Protein AF-A0A1A9AQD9-F1 (afdb_monomer)

Structure (mmCIF, N/CA/C/O backbone):
data_AF-A0A1A9AQD9-F1
#
_entry.id   AF-A0A1A9AQD9-F1
#
loop_
_atom_site.group_PDB
_atom_site.id
_atom_site.type_symbol
_atom_site.label_atom_id
_atom_site.label_alt_id
_atom_site.label_comp_id
_atom_site.label_asym_id
_atom_site.label_entity_id
_atom_site.label_seq_id
_atom_site.pdbx_PDB_ins_code
_atom_site.Cartn_x
_atom_site.Cartn_y
_atom_site.Cartn_z
_atom_site.occupancy
_atom_site.B_iso_or_equiv
_atom_site.auth_seq_id
_atom_site.auth_comp_id
_atom_site.auth_asym_id
_atom_site.auth_atom_id
_atom_site.pdbx_PDB_model_num
ATOM 1 N N . MET A 1 1 ? -0.702 -28.780 -18.904 1.00 44.81 1 MET A N 1
ATOM 2 C CA . MET A 1 1 ? -1.314 -28.521 -17.589 1.00 44.81 1 MET A CA 1
ATOM 3 C C . MET A 1 1 ? -1.324 -27.011 -17.446 1.00 44.81 1 MET A C 1
ATOM 5 O O . MET A 1 1 ? -0.253 -26.434 -17.337 1.00 44.81 1 MET A O 1
ATOM 9 N N . THR A 1 2 ? -2.471 -26.364 -17.651 1.00 52.00 2 THR A N 1
ATOM 10 C CA . THR A 1 2 ? -2.631 -24.932 -17.362 1.00 52.00 2 THR A CA 1
ATOM 11 C C . THR A 1 2 ? -2.575 -24.786 -15.850 1.00 52.00 2 THR A C 1
ATOM 13 O O . THR A 1 2 ? -3.342 -25.438 -15.148 1.00 52.00 2 THR A O 1
ATOM 16 N N . ILE A 1 3 ? -1.585 -24.048 -15.356 1.00 66.00 3 ILE A N 1
ATOM 17 C CA . ILE A 1 3 ? -1.528 -23.667 -13.948 1.00 66.00 3 ILE A CA 1
ATOM 18 C C . ILE A 1 3 ? -2.572 -22.558 -13.806 1.00 66.00 3 ILE A C 1
ATOM 20 O O . ILE A 1 3 ? -2.528 -21.589 -14.555 1.00 66.00 3 ILE A O 1
ATOM 24 N N . ASP A 1 4 ? -3.554 -22.729 -12.930 1.00 82.00 4 ASP A N 1
ATOM 25 C CA . ASP A 1 4 ? -4.496 -21.651 -12.633 1.00 82.00 4 ASP A CA 1
ATOM 26 C C . ASP A 1 4 ? -3.797 -20.603 -11.756 1.00 82.00 4 ASP A C 1
ATOM 28 O O . ASP A 1 4 ? -2.931 -20.936 -10.942 1.00 82.00 4 ASP A O 1
ATOM 32 N N . PHE A 1 5 ? -4.153 -19.329 -11.928 1.00 89.19 5 PHE A N 1
ATOM 33 C CA . PHE A 1 5 ? -3.626 -18.247 -11.100 1.00 89.19 5 PHE A CA 1
ATOM 34 C C . PHE A 1 5 ? -4.002 -18.467 -9.625 1.00 89.19 5 PHE A C 1
ATOM 36 O O . PHE A 1 5 ? -5.183 -18.503 -9.277 1.00 89.19 5 PHE A O 1
ATOM 43 N N . ASP A 1 6 ? -2.995 -18.570 -8.756 1.00 89.69 6 ASP A N 1
ATOM 44 C CA . ASP A 1 6 ? -3.155 -18.611 -7.301 1.00 89.69 6 ASP A CA 1
ATOM 45 C C . ASP A 1 6 ? -2.351 -17.467 -6.678 1.00 89.69 6 ASP A C 1
ATOM 47 O O . ASP A 1 6 ? -1.122 -17.427 -6.776 1.00 89.69 6 ASP A O 1
ATOM 51 N N . GLU A 1 7 ? -3.052 -16.545 -6.011 1.00 90.31 7 GLU A N 1
ATOM 52 C CA . GLU A 1 7 ? -2.457 -15.398 -5.317 1.00 90.31 7 GLU A CA 1
ATOM 53 C C . GLU A 1 7 ? -1.376 -15.857 -4.319 1.00 90.31 7 GLU A C 1
ATOM 55 O O . GLU A 1 7 ? -0.374 -15.174 -4.143 1.00 90.31 7 GLU A O 1
ATOM 60 N N . LYS A 1 8 ? -1.503 -17.053 -3.722 1.00 88.00 8 LYS A N 1
ATOM 61 C CA . LYS A 1 8 ? -0.524 -17.604 -2.765 1.00 88.00 8 LYS A CA 1
ATOM 62 C C . LYS A 1 8 ? 0.843 -17.899 -3.375 1.00 88.00 8 LYS A C 1
ATOM 64 O O . LYS A 1 8 ? 1.803 -18.070 -2.625 1.00 88.00 8 LYS A O 1
ATOM 69 N N . LEU A 1 9 ? 0.925 -17.990 -4.701 1.00 88.56 9 LEU A N 1
ATOM 70 C CA . LEU A 1 9 ? 2.174 -18.219 -5.420 1.00 88.56 9 LEU A CA 1
ATOM 71 C C . LEU A 1 9 ? 2.924 -16.921 -5.729 1.00 88.56 9 LEU A C 1
ATOM 73 O O . LEU A 1 9 ? 4.058 -17.009 -6.190 1.00 88.56 9 LEU A O 1
ATOM 77 N N . LEU A 1 10 ? 2.332 -15.745 -5.479 1.00 94.56 10 LEU A N 1
ATOM 78 C CA . LEU A 1 10 ? 2.997 -14.458 -5.679 1.00 94.56 10 LEU A CA 1
ATOM 79 C C . LEU A 1 10 ? 4.186 -14.320 -4.717 1.00 94.56 10 LEU A C 1
ATOM 81 O O . LEU A 1 10 ? 3.985 -14.299 -3.498 1.00 94.56 10 LEU A O 1
ATOM 85 N N . PRO A 1 11 ? 5.428 -14.184 -5.212 1.00 93.44 11 PRO A N 1
ATOM 86 C CA . PRO A 1 11 ? 6.562 -13.928 -4.336 1.00 93.44 11 PRO A CA 1
ATOM 87 C C . PRO A 1 11 ? 6.376 -12.647 -3.517 1.00 93.44 11 PRO A C 1
ATOM 89 O O . PRO A 1 11 ? 6.692 -12.636 -2.326 1.00 93.44 11 PRO A O 1
ATOM 92 N N . SER A 1 12 ? 5.808 -11.594 -4.113 1.00 94.56 12 SER A N 1
ATOM 93 C CA . SER A 1 12 ? 5.677 -10.264 -3.503 1.00 94.56 12 SER A CA 1
ATOM 94 C C . SER A 1 12 ? 4.862 -10.201 -2.210 1.00 94.56 12 SER A C 1
ATOM 96 O O . SER A 1 12 ? 5.009 -9.256 -1.432 1.00 94.56 12 SER A O 1
ATOM 98 N N . ILE A 1 13 ? 4.035 -11.210 -1.927 1.00 94.75 13 ILE A N 1
ATOM 99 C CA . ILE A 1 13 ? 3.143 -11.199 -0.765 1.00 94.75 13 ILE A CA 1
ATOM 100 C C . ILE A 1 13 ? 3.677 -11.979 0.434 1.00 94.75 13 ILE A C 1
ATOM 102 O O . ILE A 1 13 ? 2.970 -12.067 1.429 1.00 94.75 13 ILE A O 1
ATOM 106 N N . TYR A 1 14 ? 4.893 -12.531 0.392 1.00 94.69 14 TYR A N 1
ATOM 107 C CA . TYR A 1 14 ? 5.414 -13.414 1.448 1.00 94.69 14 TYR A CA 1
ATOM 108 C C . TYR A 1 14 ? 5.251 -12.858 2.879 1.00 94.69 14 TYR A C 1
ATOM 110 O O . TYR A 1 14 ? 4.555 -13.464 3.699 1.00 94.69 14 TYR A O 1
ATOM 118 N N . PHE A 1 15 ? 5.823 -11.685 3.189 1.00 94.75 15 PHE A N 1
ATOM 119 C CA . PHE A 1 15 ? 5.695 -11.091 4.529 1.00 94.75 15 PHE A CA 1
ATOM 120 C C . PHE A 1 15 ? 4.302 -10.519 4.780 1.00 94.75 15 PHE A C 1
ATOM 122 O O . PHE A 1 15 ? 3.774 -10.625 5.886 1.00 94.75 15 PHE A O 1
ATOM 129 N N . THR A 1 16 ? 3.672 -9.968 3.742 1.00 94.25 16 THR A N 1
ATOM 130 C CA . THR A 1 16 ? 2.297 -9.460 3.825 1.00 94.25 16 THR A CA 1
ATOM 131 C C . THR A 1 16 ? 1.319 -10.566 4.241 1.00 94.25 16 THR A C 1
ATOM 133 O O . THR A 1 16 ? 0.483 -10.343 5.111 1.00 94.25 16 THR A O 1
ATOM 136 N N . ASN A 1 17 ? 1.448 -11.774 3.688 1.00 93.50 17 ASN A N 1
ATOM 137 C CA . ASN A 1 17 ? 0.640 -12.936 4.047 1.00 93.50 17 ASN A CA 1
ATOM 138 C C . ASN A 1 17 ? 0.914 -13.400 5.472 1.00 93.50 17 ASN A C 1
ATOM 140 O O . ASN A 1 17 ? -0.024 -13.779 6.169 1.00 93.50 17 ASN A O 1
ATOM 144 N N . LYS A 1 18 ? 2.171 -13.358 5.931 1.00 94.12 18 LYS A N 1
ATOM 145 C CA . LYS A 1 18 ? 2.480 -13.643 7.338 1.00 94.12 18 LYS A CA 1
ATOM 146 C C . LYS A 1 18 ? 1.767 -12.667 8.264 1.00 94.12 18 LYS A C 1
ATOM 148 O O . LYS A 1 18 ? 1.112 -13.120 9.197 1.00 94.12 18 LYS A O 1
ATOM 153 N N . LEU A 1 19 ? 1.826 -11.368 7.975 1.00 94.25 19 LEU A N 1
ATOM 154 C CA . LEU A 1 19 ? 1.097 -10.355 8.739 1.00 94.25 19 LEU A CA 1
ATOM 155 C C . LEU A 1 19 ? -0.416 -10.586 8.663 1.00 94.25 19 LEU A C 1
ATOM 157 O O . LEU A 1 19 ? -1.083 -10.576 9.688 1.00 94.25 19 LEU A O 1
ATOM 161 N N . TYR A 1 20 ? -0.966 -10.846 7.479 1.00 92.31 20 TYR A N 1
ATOM 162 C CA . TYR A 1 20 ? -2.402 -11.052 7.300 1.00 92.31 20 TYR A CA 1
ATOM 163 C C . TYR A 1 20 ? -2.924 -12.278 8.063 1.00 92.31 20 TYR A C 1
ATOM 165 O O . TYR A 1 20 ? -3.930 -12.186 8.755 1.00 92.31 20 TYR A O 1
ATOM 173 N N . ASN A 1 21 ? -2.214 -13.406 7.989 1.00 93.00 21 ASN A N 1
ATOM 174 C CA . ASN A 1 21 ? -2.639 -14.667 8.603 1.00 93.00 21 ASN A CA 1
ATOM 175 C C . ASN A 1 21 ? -2.409 -14.722 10.119 1.00 93.00 21 ASN A C 1
ATOM 177 O O . ASN A 1 21 ? -3.088 -15.481 10.805 1.00 93.00 21 ASN A O 1
ATOM 181 N N . ASN A 1 22 ? -1.445 -13.960 10.643 1.00 94.00 22 ASN A N 1
ATOM 182 C CA . ASN A 1 22 ? -1.112 -13.950 12.073 1.00 94.00 22 ASN A CA 1
ATOM 183 C C . ASN A 1 22 ? -1.681 -12.737 12.816 1.00 94.00 22 ASN A C 1
ATOM 185 O O . ASN A 1 22 ? -1.351 -12.533 13.983 1.00 94.00 22 ASN A O 1
ATOM 189 N N . THR A 1 23 ? -2.520 -11.932 12.164 1.00 93.56 23 THR A N 1
ATOM 190 C CA . THR A 1 23 ? -3.225 -10.807 12.785 1.00 93.56 23 THR A CA 1
ATOM 191 C C . THR A 1 23 ? -4.730 -10.937 12.566 1.00 93.56 23 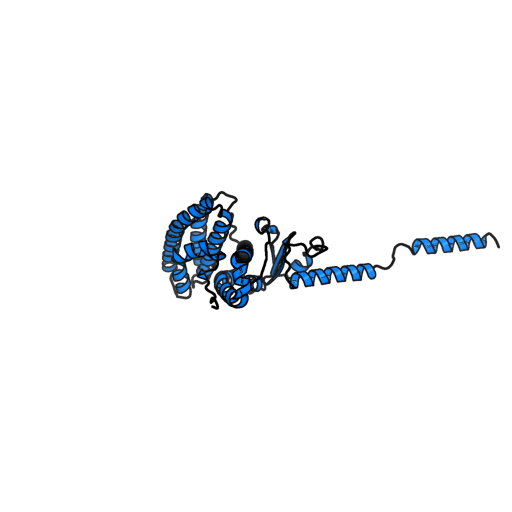THR A C 1
ATOM 193 O O . THR A 1 23 ? -5.185 -11.638 11.667 1.00 93.56 23 THR A O 1
ATOM 196 N N . ASN A 1 24 ? -5.536 -10.241 13.368 1.00 92.31 24 ASN A N 1
ATOM 197 C CA . ASN A 1 24 ? -6.999 -10.214 13.219 1.00 92.31 24 ASN A CA 1
ATOM 198 C C . ASN A 1 24 ? -7.479 -9.199 12.152 1.00 92.31 24 ASN A C 1
ATOM 200 O O . ASN A 1 24 ? -8.626 -8.749 12.182 1.00 92.31 24 ASN A O 1
ATOM 204 N N . ILE A 1 25 ? -6.627 -8.826 11.187 1.00 94.19 25 ILE A N 1
ATOM 205 C CA . ILE A 1 25 ? -6.963 -7.828 10.158 1.00 94.19 25 ILE A CA 1
ATOM 206 C C . ILE A 1 25 ? -8.152 -8.254 9.286 1.00 94.19 25 ILE A C 1
ATOM 208 O O . ILE A 1 25 ? -8.950 -7.404 8.887 1.00 94.19 25 ILE A O 1
ATOM 212 N N . GLN A 1 26 ? -8.307 -9.555 9.012 1.00 92.31 26 GLN A N 1
ATOM 213 C CA . GLN A 1 26 ? -9.448 -10.072 8.255 1.00 92.31 26 GLN A CA 1
ATOM 214 C C . GLN A 1 26 ? -10.766 -9.792 8.988 1.00 92.31 26 GLN A C 1
ATOM 216 O O . GLN A 1 26 ? -11.687 -9.226 8.403 1.00 92.31 26 GLN A O 1
ATOM 221 N N . GLU A 1 27 ? -10.829 -10.115 10.279 1.00 91.81 27 GLU A N 1
ATOM 222 C CA . GLU A 1 27 ? -12.000 -9.857 11.117 1.00 91.81 27 GLU A CA 1
ATOM 223 C C . GLU A 1 27 ? -12.300 -8.354 11.218 1.00 91.81 27 GLU A C 1
ATOM 225 O O . GLU A 1 27 ? -13.456 -7.9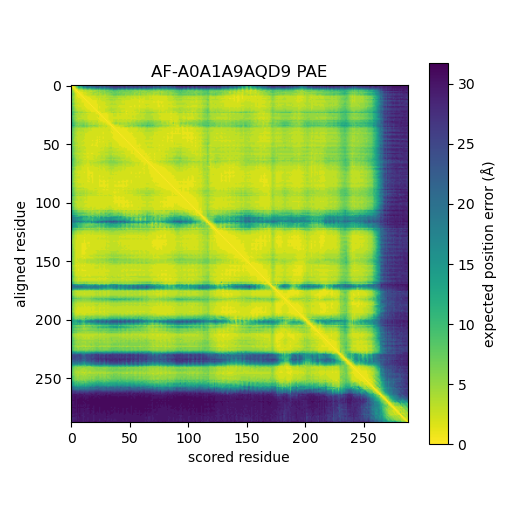33 11.129 1.00 91.81 27 GLU A O 1
ATOM 230 N N . LEU A 1 28 ? -11.262 -7.520 11.341 1.00 93.94 28 LEU A N 1
ATOM 231 C CA . LEU A 1 28 ? -11.416 -6.065 11.329 1.00 93.94 28 LEU A CA 1
ATOM 232 C C . LEU A 1 28 ? -12.037 -5.583 10.005 1.00 93.94 28 LEU A C 1
ATOM 234 O O . LEU A 1 28 ? -12.966 -4.774 10.008 1.00 93.94 28 LEU A O 1
ATOM 238 N N . ASN A 1 29 ? -11.564 -6.115 8.875 1.00 93.88 29 ASN A N 1
ATOM 239 C CA . ASN A 1 29 ? -12.046 -5.765 7.542 1.00 93.88 29 ASN A CA 1
ATOM 240 C C . ASN A 1 29 ? -13.500 -6.208 7.297 1.00 93.88 29 ASN A C 1
ATOM 242 O O . ASN A 1 29 ? -14.274 -5.471 6.688 1.00 93.88 29 ASN A O 1
ATOM 246 N N . GLU A 1 30 ? -13.888 -7.390 7.780 1.00 92.62 30 GLU A N 1
ATOM 247 C CA . GLU A 1 30 ? -15.254 -7.924 7.664 1.00 92.62 30 GLU A CA 1
ATOM 248 C C . GLU A 1 30 ? -16.273 -7.142 8.508 1.00 92.62 30 GLU A C 1
ATOM 250 O O . GLU A 1 30 ? -17.463 -7.085 8.177 1.00 92.62 30 GLU A O 1
ATOM 255 N N . ASN A 1 31 ? -15.821 -6.526 9.601 1.00 91.50 31 ASN A N 1
ATOM 256 C CA . ASN A 1 31 ? -16.680 -5.803 10.533 1.00 91.50 31 ASN A CA 1
ATOM 257 C C . ASN A 1 31 ? -16.766 -4.290 10.268 1.00 91.50 31 ASN A C 1
ATOM 259 O O . ASN A 1 31 ? -17.699 -3.657 10.755 1.00 91.50 31 ASN A O 1
ATOM 263 N N . LYS A 1 32 ? -15.883 -3.716 9.440 1.00 91.19 32 LYS A N 1
ATOM 264 C CA . LYS A 1 32 ? -15.773 -2.258 9.230 1.00 91.19 32 LYS A CA 1
ATOM 265 C C . LYS A 1 32 ? -17.060 -1.537 8.809 1.00 91.19 32 LYS A C 1
ATOM 267 O O . LYS A 1 32 ? -17.267 -0.390 9.179 1.00 91.19 32 LYS A O 1
ATOM 272 N N . GLU A 1 33 ? -17.950 -2.200 8.071 1.00 87.06 33 GLU A N 1
ATOM 273 C CA . GLU A 1 33 ? -19.210 -1.601 7.596 1.00 87.06 33 GLU A CA 1
ATOM 274 C C . GLU A 1 33 ? -20.376 -1.759 8.592 1.00 87.06 33 GLU A C 1
ATOM 276 O O . GLU A 1 33 ? -21.464 -1.191 8.402 1.00 87.06 33 GLU A O 1
ATOM 281 N N . LYS A 1 34 ? -20.181 -2.551 9.654 1.00 91.81 34 LYS A N 1
ATOM 282 C CA . LYS A 1 34 ? -21.187 -2.795 10.690 1.00 91.81 34 LYS A CA 1
ATOM 283 C C . LYS A 1 34 ? -21.207 -1.629 11.676 1.00 91.81 34 LYS A C 1
ATOM 285 O O . LYS A 1 34 ? -20.202 -0.965 11.915 1.00 91.81 34 LYS A O 1
ATOM 290 N N . THR A 1 35 ? -22.371 -1.375 12.269 1.00 91.88 35 THR A N 1
ATOM 291 C CA . THR A 1 35 ? -22.470 -0.411 13.368 1.00 91.88 35 THR A CA 1
ATOM 292 C C . THR A 1 35 ? -21.725 -0.970 14.573 1.00 91.88 35 THR A C 1
ATOM 294 O O . THR A 1 35 ? -22.097 -2.022 15.092 1.00 91.88 35 THR A O 1
ATOM 297 N N . GLN A 1 36 ? -20.688 -0.264 15.012 1.00 93.88 36 GLN A N 1
ATOM 298 C CA . GLN A 1 36 ? -19.894 -0.607 16.184 1.00 93.88 36 GLN A CA 1
ATOM 299 C C . GLN A 1 36 ? -19.665 0.638 17.027 1.00 93.88 36 GLN A C 1
ATOM 301 O O . GLN A 1 36 ? -19.602 1.748 16.506 1.00 93.88 36 GLN A O 1
ATOM 306 N N . THR A 1 37 ? -19.545 0.451 18.335 1.00 96.12 37 THR A N 1
ATOM 307 C CA . THR A 1 37 ? -19.107 1.522 19.229 1.00 96.12 37 THR A CA 1
ATOM 308 C C . THR A 1 37 ? -17.594 1.685 19.137 1.00 96.12 37 THR A C 1
ATOM 310 O O . THR A 1 37 ? -16.876 0.731 18.826 1.00 96.12 37 THR A O 1
ATOM 313 N N . TYR A 1 38 ? -17.091 2.871 19.482 1.00 96.81 38 TYR A N 1
ATOM 314 C CA . TYR A 1 38 ? -15.652 3.109 19.591 1.00 96.81 38 TYR A CA 1
ATOM 315 C C . TYR A 1 38 ? -14.948 2.048 20.450 1.00 96.81 38 TYR A C 1
ATOM 317 O O . TYR A 1 38 ? -13.908 1.537 20.048 1.00 96.81 38 TYR A O 1
ATOM 325 N N . GLN A 1 39 ? -15.539 1.645 21.582 1.00 97.69 39 GLN A N 1
ATOM 326 C CA . GLN A 1 39 ? -14.938 0.624 22.447 1.00 97.69 39 GLN A CA 1
ATOM 327 C C . GLN A 1 39 ? -14.801 -0.742 21.764 1.00 97.69 39 GLN A C 1
ATOM 329 O O . GLN A 1 39 ? -13.770 -1.390 21.898 1.00 97.69 39 GLN A O 1
ATOM 334 N N . GLN A 1 40 ? -15.796 -1.168 20.982 1.00 95.94 40 GLN A N 1
ATOM 335 C CA . GLN A 1 40 ? -15.706 -2.435 20.250 1.00 95.94 40 GLN A CA 1
ATOM 336 C C . GLN A 1 40 ? -14.571 -2.410 19.220 1.00 95.94 40 GLN A C 1
ATOM 338 O O . GLN A 1 40 ? -13.816 -3.372 19.108 1.00 95.94 40 GLN A O 1
ATOM 343 N N . VAL A 1 41 ? -14.421 -1.301 18.490 1.00 96.88 41 VAL A N 1
ATOM 344 C CA . VAL A 1 41 ? -13.332 -1.158 17.514 1.00 96.88 41 VAL A CA 1
ATOM 345 C C . VAL A 1 41 ? -11.979 -1.043 18.222 1.00 96.88 41 VAL A C 1
ATOM 347 O O . VAL A 1 41 ? -11.015 -1.671 17.793 1.00 96.88 41 VAL A O 1
ATOM 350 N N . LEU A 1 42 ? -11.903 -0.317 19.341 1.00 97.31 42 LEU A N 1
ATOM 351 C CA . LEU A 1 42 ? -10.692 -0.191 20.152 1.00 97.31 42 LEU A CA 1
ATOM 352 C C . LEU A 1 42 ? -10.194 -1.549 20.661 1.00 97.31 42 LEU A C 1
ATOM 354 O O . LEU A 1 42 ? -8.995 -1.814 20.593 1.00 97.31 42 LEU A O 1
ATOM 358 N N . THR A 1 43 ? -11.089 -2.419 21.140 1.00 96.69 43 THR A N 1
ATOM 359 C CA . THR A 1 43 ? -10.731 -3.792 21.528 1.00 96.69 43 THR A CA 1
ATOM 360 C C . THR A 1 43 ? -10.079 -4.538 20.365 1.00 96.69 43 THR A C 1
ATOM 362 O O . THR A 1 43 ? -8.968 -5.044 20.525 1.00 96.69 43 THR A O 1
ATOM 365 N N . ASN A 1 44 ? -10.691 -4.506 19.178 1.00 95.75 44 ASN A N 1
ATOM 366 C CA . ASN A 1 44 ? -10.150 -5.175 17.992 1.00 95.75 44 ASN A CA 1
ATOM 367 C C . ASN A 1 44 ? -8.784 -4.602 17.572 1.00 95.75 44 ASN A C 1
ATOM 369 O O . ASN A 1 44 ? -7.895 -5.361 17.190 1.00 95.75 44 ASN A O 1
ATOM 373 N N . ILE A 1 45 ? -8.588 -3.281 17.677 1.00 97.25 45 ILE A N 1
ATOM 374 C CA . ILE A 1 45 ? -7.300 -2.622 17.399 1.00 97.25 45 ILE A CA 1
ATOM 375 C C . ILE A 1 45 ? -6.223 -3.012 18.419 1.00 97.25 45 ILE A C 1
ATOM 377 O O . ILE A 1 45 ? -5.069 -3.218 18.049 1.00 97.25 45 ILE A O 1
ATOM 381 N N . ASN A 1 46 ? -6.569 -3.163 19.697 1.00 96.25 46 ASN A N 1
ATOM 382 C CA . ASN A 1 46 ? -5.613 -3.624 20.707 1.00 96.25 46 ASN A CA 1
ATOM 383 C C . ASN A 1 46 ? -5.179 -5.077 20.456 1.00 96.25 46 ASN A C 1
ATOM 385 O O . ASN A 1 46 ? -3.999 -5.406 20.591 1.00 96.25 46 ASN A O 1
ATOM 389 N N . GLU A 1 47 ? -6.111 -5.940 20.051 1.00 96.12 47 GLU A N 1
ATOM 390 C CA . GLU A 1 47 ? -5.821 -7.322 19.650 1.00 96.12 47 GLU A CA 1
ATOM 391 C C . GLU A 1 47 ? -4.969 -7.386 18.373 1.00 96.12 47 GLU A C 1
ATOM 393 O O . GLU A 1 47 ? -4.005 -8.159 18.307 1.00 96.12 47 GLU A O 1
ATOM 398 N N . LEU A 1 48 ? -5.249 -6.513 17.399 1.00 96.06 48 LEU A N 1
ATOM 399 C CA . LEU A 1 48 ? -4.435 -6.332 16.198 1.00 96.06 48 LEU A CA 1
ATOM 400 C C . LEU A 1 48 ? -3.002 -5.953 16.565 1.00 96.06 48 LEU A C 1
ATOM 402 O O . LEU A 1 48 ? -2.065 -6.630 16.157 1.00 96.06 48 LEU A O 1
ATOM 406 N N . ASN A 1 49 ? -2.820 -4.924 17.393 1.00 95.44 49 ASN A N 1
ATOM 407 C CA . ASN A 1 49 ? -1.497 -4.486 17.832 1.00 95.44 49 ASN A CA 1
ATOM 408 C C . ASN A 1 49 ? -0.753 -5.597 18.588 1.00 95.44 49 ASN A C 1
ATOM 410 O O . ASN A 1 49 ? 0.443 -5.803 18.378 1.00 95.44 49 ASN A O 1
ATOM 414 N N . SER A 1 50 ? -1.449 -6.354 19.442 1.00 94.31 50 SER A N 1
ATOM 415 C CA . SER A 1 50 ? -0.854 -7.474 20.180 1.00 94.31 50 SER A CA 1
ATOM 416 C C . SER A 1 50 ? -0.371 -8.594 19.253 1.00 94.31 50 SER A C 1
ATOM 418 O O . SER A 1 50 ? 0.752 -9.081 19.401 1.00 94.31 50 SER A O 1
ATOM 420 N N . SER A 1 51 ? -1.201 -8.995 18.289 1.00 94.94 51 SER A N 1
ATOM 421 C CA . SER A 1 51 ? -0.880 -10.047 17.319 1.00 94.94 51 SER A CA 1
ATOM 422 C C . SER A 1 51 ? 0.201 -9.606 16.326 1.00 94.94 51 SER A C 1
ATOM 424 O O . SER A 1 51 ? 1.176 -10.332 16.122 1.00 94.94 51 SER A O 1
ATOM 426 N N . PHE A 1 52 ? 0.120 -8.367 15.832 1.00 94.94 52 PHE A N 1
ATOM 427 C CA . PHE A 1 52 ? 1.157 -7.731 15.022 1.00 94.94 52 PHE A CA 1
ATOM 428 C C . PHE A 1 52 ? 2.504 -7.749 15.741 1.00 94.94 52 PHE A C 1
ATOM 430 O O . PHE A 1 52 ? 3.496 -8.173 15.162 1.00 94.94 52 PHE A O 1
ATOM 437 N N . ASN A 1 53 ? 2.547 -7.368 17.021 1.00 92.12 53 ASN A N 1
ATOM 438 C CA . ASN A 1 53 ? 3.792 -7.325 17.788 1.00 92.12 53 ASN A CA 1
ATOM 439 C C . ASN A 1 53 ? 4.468 -8.693 17.918 1.00 92.12 53 ASN A C 1
ATOM 441 O O . ASN A 1 53 ? 5.693 -8.747 17.956 1.00 92.12 53 ASN A O 1
ATOM 445 N N . LYS A 1 54 ? 3.696 -9.782 17.993 1.00 91.56 54 LYS A N 1
ATOM 446 C CA . LYS A 1 54 ? 4.245 -11.145 18.021 1.00 91.56 54 LYS A CA 1
ATOM 447 C C . LYS A 1 54 ? 4.811 -11.529 16.656 1.00 91.56 54 LYS A C 1
ATOM 449 O O . LYS A 1 54 ? 5.967 -11.925 16.570 1.00 91.56 54 LYS A O 1
ATOM 454 N N . CYS A 1 55 ? 4.021 -11.340 15.599 1.00 92.75 55 CYS A N 1
ATOM 455 C CA . CYS A 1 55 ? 4.422 -11.658 14.227 1.00 92.75 55 CYS A CA 1
ATOM 456 C C . CYS A 1 55 ? 5.625 -10.817 13.761 1.00 92.75 55 CYS A C 1
ATOM 458 O O . CYS A 1 55 ? 6.509 -11.307 13.061 1.00 92.75 55 CYS A O 1
ATOM 460 N N . TYR A 1 56 ? 5.696 -9.560 14.197 1.00 91.88 56 TYR A N 1
ATOM 461 C CA . TYR A 1 56 ? 6.773 -8.634 13.872 1.00 91.88 56 TYR A CA 1
ATOM 462 C C . TYR A 1 56 ? 8.151 -9.151 14.292 1.00 91.88 56 TYR A C 1
ATOM 464 O O . TYR A 1 56 ? 9.092 -9.019 13.518 1.00 91.88 56 TYR A O 1
ATOM 472 N N . GLU A 1 57 ? 8.297 -9.735 15.487 1.00 90.12 57 GLU A N 1
ATOM 473 C CA . GLU A 1 57 ? 9.609 -10.217 15.945 1.00 90.12 57 GLU A CA 1
ATOM 474 C C . GLU A 1 57 ? 10.111 -11.392 15.086 1.00 90.12 57 GLU A C 1
ATOM 476 O O . GLU A 1 57 ? 11.303 -11.470 14.785 1.00 90.12 57 GLU A O 1
ATOM 481 N N . GLU A 1 58 ? 9.203 -12.261 14.630 1.00 91.06 58 GLU A N 1
ATOM 482 C CA . GLU A 1 58 ? 9.522 -13.358 13.706 1.00 91.06 58 GLU A CA 1
ATOM 483 C C . GLU A 1 58 ? 9.952 -12.821 12.338 1.00 91.06 58 GLU A C 1
ATOM 485 O O . GLU A 1 58 ? 11.024 -13.170 11.840 1.00 91.06 58 GLU A O 1
ATOM 490 N N . ILE A 1 59 ? 9.157 -11.906 11.767 1.00 92.38 59 ILE A N 1
ATOM 491 C CA . ILE A 1 59 ? 9.474 -11.248 10.495 1.00 92.38 59 ILE A CA 1
ATOM 492 C C . ILE A 1 59 ? 10.826 -10.550 10.600 1.00 92.38 59 ILE A C 1
ATOM 494 O O . ILE A 1 59 ? 11.699 -10.799 9.780 1.00 92.38 59 ILE A O 1
ATOM 498 N N . LYS A 1 60 ? 11.045 -9.742 11.641 1.00 91.19 60 LYS A N 1
ATOM 499 C CA . LYS A 1 60 ? 12.301 -9.023 11.877 1.00 91.19 60 LYS A CA 1
ATOM 500 C C . LYS A 1 60 ? 13.512 -9.951 11.891 1.00 91.19 60 LYS A C 1
ATOM 502 O O . LYS A 1 60 ? 14.523 -9.612 11.276 1.00 91.19 60 LYS A O 1
ATOM 507 N N . GLY A 1 61 ? 13.411 -11.109 12.543 1.00 90.88 61 GLY A N 1
ATOM 508 C CA . GLY A 1 61 ? 14.462 -12.126 12.525 1.00 90.88 61 GLY A CA 1
ATOM 509 C C . GLY A 1 61 ? 14.796 -12.602 11.108 1.00 90.88 61 GLY A C 1
ATOM 510 O O . GLY A 1 61 ? 15.964 -12.603 10.720 1.00 90.88 61 GLY A O 1
ATOM 511 N N . GLU A 1 62 ? 13.776 -12.931 10.311 1.00 93.88 62 GLU A N 1
ATOM 512 C CA . GLU A 1 62 ? 13.949 -13.342 8.911 1.00 93.88 62 GLU A CA 1
ATOM 513 C C . GLU A 1 62 ? 14.551 -12.228 8.049 1.00 93.88 62 GLU A C 1
ATOM 515 O O . GLU A 1 62 ? 15.480 -12.483 7.284 1.00 93.88 62 GLU A O 1
ATOM 520 N N . CYS A 1 63 ? 14.087 -10.988 8.214 1.00 91.56 63 CYS A N 1
ATOM 521 C CA . CYS A 1 63 ? 14.583 -9.843 7.451 1.00 91.56 63 CYS A CA 1
ATOM 522 C C . CYS A 1 63 ? 16.094 -9.666 7.611 1.00 91.56 63 CYS A C 1
ATOM 524 O O . CYS A 1 63 ? 16.791 -9.506 6.616 1.00 91.56 63 CYS A O 1
ATOM 526 N N . PHE A 1 64 ? 16.613 -9.732 8.842 1.00 90.00 64 PHE A N 1
ATOM 527 C CA . PHE A 1 64 ? 18.055 -9.615 9.080 1.00 90.00 64 PHE A CA 1
ATOM 528 C C . PHE A 1 64 ? 18.829 -10.842 8.610 1.00 90.00 64 PHE A C 1
ATOM 530 O O . PHE A 1 64 ? 19.934 -10.712 8.086 1.00 90.00 64 PHE A O 1
ATOM 537 N N . GLN A 1 65 ? 18.265 -12.040 8.784 1.00 93.38 65 GLN A N 1
ATOM 538 C CA . GLN A 1 65 ? 18.910 -13.274 8.344 1.00 93.38 65 GLN A CA 1
ATOM 539 C C . GLN A 1 65 ? 19.110 -13.297 6.821 1.00 93.38 65 GLN A C 1
ATOM 541 O O . GLN A 1 65 ? 20.162 -13.732 6.351 1.00 93.38 65 GLN A O 1
ATOM 546 N N . TYR A 1 66 ? 18.120 -12.821 6.062 1.00 92.62 66 TYR A N 1
ATOM 547 C CA . TYR A 1 66 ? 18.131 -12.837 4.598 1.00 92.62 66 TYR A CA 1
ATOM 548 C C . TYR A 1 66 ? 18.530 -11.505 3.954 1.00 92.62 66 TYR A C 1
ATOM 550 O O . TYR A 1 66 ? 18.607 -11.438 2.730 1.00 92.62 66 TYR A O 1
ATOM 558 N N . LYS A 1 67 ? 18.840 -10.476 4.754 1.00 90.69 67 LYS A N 1
ATOM 559 C CA . LYS A 1 67 ? 19.153 -9.113 4.288 1.00 90.69 67 LYS A CA 1
ATOM 560 C C . LYS A 1 67 ? 18.034 -8.510 3.425 1.00 90.69 67 LYS A C 1
ATOM 562 O O . LYS A 1 67 ? 18.272 -7.930 2.367 1.00 90.69 67 LYS A O 1
ATOM 567 N N . GLU A 1 68 ? 16.792 -8.711 3.859 1.00 91.06 68 GLU A N 1
ATOM 568 C CA . GLU A 1 68 ? 15.572 -8.232 3.199 1.00 91.06 68 GLU A CA 1
ATOM 569 C C . GLU A 1 68 ? 14.933 -7.044 3.945 1.00 91.06 68 GLU A C 1
ATOM 571 O O . GLU A 1 68 ? 13.726 -6.810 3.850 1.00 91.06 68 GLU A O 1
ATOM 576 N N . GLU A 1 69 ? 15.711 -6.268 4.703 1.00 90.06 69 GLU A N 1
ATOM 577 C CA . GLU A 1 69 ? 15.205 -5.225 5.602 1.00 90.06 69 GLU A CA 1
ATOM 578 C C . GLU A 1 69 ? 14.328 -4.190 4.878 1.00 90.06 69 GLU A C 1
ATOM 580 O O . GLU A 1 69 ? 13.249 -3.844 5.365 1.00 90.06 69 GLU A O 1
ATOM 585 N N . PHE A 1 70 ? 14.724 -3.755 3.676 1.00 88.69 70 PHE A N 1
ATOM 586 C CA . PHE A 1 70 ? 13.933 -2.822 2.864 1.00 88.69 70 PHE A CA 1
ATOM 587 C C . PHE A 1 70 ? 12.603 -3.424 2.401 1.00 88.69 70 PHE A C 1
ATOM 589 O O . PHE A 1 70 ? 11.568 -2.754 2.421 1.00 88.69 70 PHE A O 1
ATOM 596 N N . ARG A 1 71 ? 12.605 -4.702 2.003 1.00 91.12 71 ARG A N 1
ATOM 597 C CA . ARG A 1 71 ? 11.390 -5.412 1.588 1.00 91.12 71 ARG A CA 1
ATOM 598 C C . ARG A 1 71 ? 10.427 -5.554 2.756 1.00 91.12 71 ARG A C 1
ATOM 600 O O . ARG A 1 71 ? 9.261 -5.190 2.628 1.00 91.12 71 ARG A O 1
ATOM 607 N N . CYS A 1 72 ? 10.930 -6.004 3.899 1.00 91.94 72 CYS A N 1
ATOM 608 C CA . CYS A 1 72 ? 10.144 -6.107 5.115 1.00 91.94 72 CYS A CA 1
ATOM 609 C C . CYS A 1 72 ? 9.552 -4.767 5.534 1.00 91.94 72 CYS A C 1
ATOM 611 O O . CYS A 1 72 ? 8.368 -4.695 5.851 1.00 91.94 72 CYS A O 1
ATOM 613 N N . CYS A 1 73 ? 10.345 -3.693 5.488 1.00 90.75 73 CYS A N 1
ATOM 614 C CA . CYS A 1 73 ? 9.848 -2.360 5.791 1.00 90.75 73 CYS A CA 1
ATOM 615 C C . CYS A 1 73 ? 8.685 -1.959 4.871 1.00 90.75 73 CYS A C 1
ATOM 617 O O . CYS A 1 73 ? 7.662 -1.473 5.359 1.00 90.75 73 CYS A O 1
ATOM 619 N N . ARG A 1 74 ? 8.795 -2.183 3.552 1.00 92.12 74 ARG A N 1
ATOM 620 C CA . ARG A 1 74 ? 7.692 -1.904 2.615 1.00 92.12 74 ARG A CA 1
ATOM 621 C C . ARG A 1 74 ? 6.441 -2.718 2.941 1.00 92.12 74 ARG A C 1
ATOM 623 O O . ARG A 1 74 ? 5.351 -2.153 2.941 1.00 92.12 74 ARG A O 1
ATOM 630 N N . ASP A 1 75 ? 6.589 -4.006 3.237 1.00 94.56 75 ASP A N 1
ATOM 631 C CA . ASP A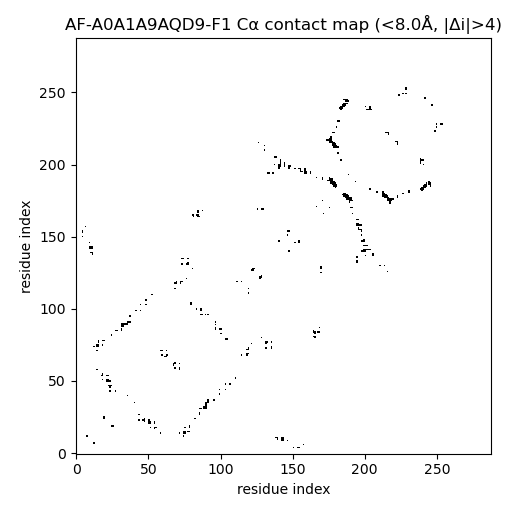 1 75 ? 5.458 -4.901 3.511 1.00 94.56 75 ASP A CA 1
ATOM 632 C C . ASP A 1 75 ? 4.776 -4.589 4.851 1.00 94.56 75 ASP A C 1
ATOM 634 O O . ASP A 1 75 ? 3.547 -4.566 4.933 1.00 94.56 75 ASP A O 1
ATOM 638 N N . ILE A 1 76 ? 5.555 -4.255 5.883 1.00 93.44 76 ILE A N 1
ATOM 639 C CA . ILE A 1 76 ? 5.039 -3.782 7.173 1.00 93.44 76 ILE A CA 1
ATOM 640 C C . ILE A 1 76 ? 4.315 -2.444 6.994 1.00 93.44 76 ILE A C 1
ATOM 642 O O . ILE A 1 76 ? 3.187 -2.287 7.459 1.00 93.44 76 ILE A O 1
ATOM 646 N N . ASN A 1 77 ? 4.920 -1.486 6.285 1.00 92.69 77 ASN A N 1
ATOM 647 C CA . ASN A 1 77 ? 4.286 -0.198 6.012 1.00 92.69 77 ASN A CA 1
ATOM 648 C C . ASN A 1 77 ? 2.966 -0.353 5.256 1.00 92.69 77 ASN A C 1
ATOM 650 O O . ASN A 1 77 ? 1.985 0.303 5.606 1.00 92.69 77 ASN A O 1
ATOM 654 N N . TYR A 1 78 ? 2.939 -1.236 4.259 1.00 95.00 78 TYR A N 1
ATOM 655 C CA . TYR A 1 78 ? 1.741 -1.567 3.502 1.00 95.00 78 TYR A CA 1
ATOM 656 C C . TYR A 1 78 ? 0.644 -2.164 4.384 1.00 95.00 78 TYR A C 1
ATOM 658 O O . TYR A 1 78 ? -0.498 -1.715 4.314 1.00 95.00 78 TYR A O 1
ATOM 666 N N . HIS A 1 79 ? 0.980 -3.121 5.254 1.00 94.62 79 HIS A N 1
ATOM 667 C CA . HIS A 1 79 ? 0.023 -3.689 6.203 1.00 94.62 79 HIS A CA 1
ATOM 668 C C . HIS A 1 79 ? -0.629 -2.597 7.061 1.00 94.62 79 HIS A C 1
ATOM 670 O O . HIS A 1 79 ? -1.850 -2.558 7.201 1.00 94.62 79 HIS A O 1
ATOM 676 N N . ILE A 1 80 ? 0.166 -1.656 7.570 1.00 94.38 80 ILE A N 1
ATOM 677 C CA . ILE A 1 80 ? -0.343 -0.551 8.389 1.00 94.38 80 ILE A CA 1
ATOM 678 C C . ILE A 1 80 ? -1.189 0.424 7.561 1.00 94.38 80 ILE A C 1
ATOM 680 O O . ILE A 1 80 ? -2.226 0.891 8.032 1.00 94.38 80 ILE A O 1
ATOM 684 N N . ASP A 1 81 ? -0.811 0.698 6.311 1.00 95.50 81 ASP A N 1
ATOM 685 C CA . ASP A 1 81 ? -1.615 1.521 5.402 1.00 95.50 81 ASP A CA 1
ATOM 686 C C . ASP A 1 81 ? -2.989 0.880 5.108 1.00 95.50 81 ASP A C 1
ATOM 688 O O . ASP A 1 81 ? -3.998 1.592 5.096 1.00 95.50 81 ASP A O 1
ATOM 692 N N . ILE A 1 82 ? -3.074 -0.454 4.983 1.00 95.81 82 ILE A N 1
ATOM 693 C CA . ILE A 1 82 ? -4.363 -1.169 4.895 1.00 95.81 82 ILE A CA 1
ATOM 694 C C . ILE A 1 82 ? -5.181 -0.970 6.172 1.00 95.81 82 ILE A C 1
ATOM 696 O O . ILE A 1 82 ? -6.358 -0.615 6.093 1.00 95.81 82 ILE A O 1
ATOM 700 N N . VAL A 1 83 ? -4.578 -1.187 7.347 1.00 96.25 83 VAL A N 1
ATOM 701 C CA . VAL A 1 83 ? -5.265 -1.040 8.641 1.00 96.25 83 VAL A CA 1
ATOM 702 C C . VAL A 1 83 ? -5.860 0.361 8.777 1.00 96.25 83 VAL A C 1
ATOM 704 O O . VAL A 1 83 ? -7.011 0.499 9.186 1.00 96.25 83 VAL A O 1
ATOM 707 N N . LYS A 1 84 ? -5.137 1.404 8.354 1.00 95.38 84 LYS A N 1
ATOM 708 C CA . LYS A 1 84 ? -5.658 2.780 8.323 1.00 95.38 84 LYS A CA 1
ATOM 709 C C . LYS A 1 84 ? -6.861 2.927 7.397 1.00 95.38 84 LYS A C 1
ATOM 711 O O . LYS A 1 84 ? -7.848 3.539 7.800 1.00 95.38 84 LYS A O 1
ATOM 716 N N . GLY A 1 85 ? -6.801 2.360 6.191 1.00 94.81 85 GLY A N 1
ATOM 717 C CA . GLY A 1 85 ? -7.936 2.335 5.260 1.00 94.81 85 GLY A CA 1
ATOM 718 C C . GLY A 1 85 ? -9.176 1.670 5.873 1.00 94.81 85 GLY A C 1
ATOM 719 O O . GLY A 1 85 ? -10.282 2.216 5.807 1.00 94.81 85 GLY A O 1
ATOM 720 N N . ILE A 1 86 ? -8.980 0.546 6.570 1.00 96.00 86 ILE A N 1
ATOM 721 C CA . ILE A 1 86 ? -10.044 -0.152 7.302 1.00 96.00 86 ILE A CA 1
ATOM 722 C C . ILE A 1 86 ? -10.598 0.732 8.429 1.00 96.00 86 ILE A C 1
ATOM 724 O O . ILE A 1 86 ? -11.813 0.912 8.506 1.00 96.00 86 ILE A O 1
ATOM 728 N N . ILE A 1 87 ? -9.739 1.345 9.258 1.00 96.19 87 ILE A N 1
ATOM 729 C CA . ILE A 1 87 ? -10.171 2.244 10.344 1.00 96.19 87 ILE A CA 1
ATOM 730 C C . ILE A 1 87 ? -11.015 3.405 9.795 1.00 96.19 87 ILE A C 1
ATOM 732 O O . ILE A 1 87 ? -12.066 3.743 10.343 1.00 96.19 87 ILE A O 1
ATOM 736 N N . LYS A 1 88 ? -10.595 3.995 8.670 1.00 93.94 88 LYS A N 1
ATOM 737 C CA . LYS A 1 88 ? -11.331 5.085 8.013 1.00 93.94 88 LYS A CA 1
ATOM 738 C C . LYS A 1 88 ? -12.720 4.674 7.521 1.00 93.94 88 LYS A C 1
ATOM 740 O O . LYS A 1 88 ? -13.613 5.525 7.480 1.00 93.94 88 LYS A O 1
ATOM 745 N N . SER A 1 89 ? -12.917 3.391 7.229 1.00 93.81 89 SER A N 1
ATOM 746 C CA . SER A 1 89 ? -14.190 2.839 6.758 1.00 93.81 89 SER A CA 1
ATOM 747 C C . SER A 1 89 ? -15.226 2.621 7.871 1.00 93.81 89 SER A C 1
ATOM 749 O O . SER A 1 89 ? -16.409 2.517 7.563 1.00 93.81 89 SER A O 1
ATOM 751 N N . PHE A 1 90 ? -14.841 2.608 9.157 1.00 94.94 90 PHE A N 1
ATOM 752 C CA . PHE A 1 90 ? -15.822 2.456 10.240 1.00 94.94 90 PHE A CA 1
ATOM 753 C C . PHE A 1 90 ? -16.824 3.611 10.302 1.00 94.94 90 PHE A C 1
ATOM 755 O O . PHE A 1 90 ? -16.507 4.770 10.023 1.00 94.94 90 PHE A O 1
ATOM 762 N N . LYS A 1 91 ? -18.039 3.308 10.768 1.00 94.62 91 LYS A N 1
ATOM 763 C CA . LYS A 1 91 ? -19.107 4.284 11.049 1.00 94.62 91 LYS A CA 1
ATOM 764 C C . LYS A 1 91 ? -18.927 4.953 12.419 1.00 94.62 91 LYS A C 1
ATOM 766 O O . LYS A 1 91 ? -19.835 4.939 13.242 1.00 94.62 91 LYS A O 1
ATOM 771 N N . LEU A 1 92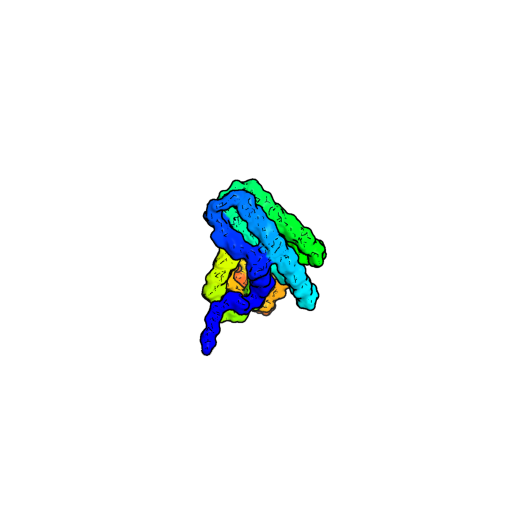 ? -17.736 5.496 12.650 1.00 95.44 92 LEU A N 1
ATOM 772 C CA . LEU A 1 92 ? -17.363 6.261 13.844 1.00 95.44 92 LEU A CA 1
ATOM 773 C C . LEU A 1 92 ? -17.205 7.746 13.508 1.00 95.44 92 LEU A C 1
ATOM 775 O O . LEU A 1 92 ? -17.112 8.112 12.331 1.00 95.44 92 LEU A O 1
ATOM 779 N N . GLU A 1 93 ? -17.146 8.600 14.525 1.00 96.12 93 GLU A N 1
ATOM 780 C CA . GLU A 1 93 ? -16.795 10.004 14.324 1.00 96.12 93 GLU A CA 1
ATOM 781 C C . GLU A 1 93 ? -15.335 10.145 13.875 1.00 96.12 93 GLU A C 1
ATOM 783 O O . GLU A 1 93 ? -14.467 9.343 14.216 1.00 96.12 93 GLU A O 1
ATOM 788 N N . GLU A 1 94 ? -15.025 11.194 13.113 1.00 95.25 94 GLU A N 1
ATOM 789 C CA . GLU A 1 94 ? -13.681 11.374 12.550 1.00 95.25 94 GLU A CA 1
ATOM 790 C C . GLU A 1 94 ? -12.595 11.484 13.636 1.00 95.25 94 GLU A C 1
ATOM 792 O O . GLU A 1 94 ? -11.485 10.977 13.463 1.00 95.25 94 GLU A O 1
ATOM 797 N N . ILE A 1 95 ? -12.927 12.084 14.783 1.00 97.25 95 ILE A N 1
ATOM 798 C CA . ILE A 1 95 ? -12.028 12.170 15.940 1.00 97.25 95 ILE A CA 1
ATOM 799 C C . ILE A 1 95 ? -11.713 10.790 16.530 1.00 97.25 95 ILE A C 1
ATOM 801 O O . ILE A 1 95 ? -10.558 10.509 16.841 1.00 97.25 95 ILE A O 1
ATOM 805 N N . GLU A 1 96 ? -12.706 9.905 16.605 1.00 97.81 96 GLU A N 1
ATOM 806 C CA . GLU A 1 96 ? -12.550 8.532 17.086 1.00 97.81 96 GLU A CA 1
ATOM 807 C C . GLU A 1 96 ? -11.683 7.714 16.123 1.00 97.81 96 GLU A C 1
ATOM 809 O O . GLU A 1 96 ? -10.770 7.006 16.547 1.00 97.81 96 GLU A O 1
ATOM 814 N N . LYS A 1 97 ? -11.905 7.858 14.809 1.00 96.88 97 LYS A N 1
ATOM 815 C CA . LYS A 1 97 ? -11.065 7.213 13.787 1.00 96.88 97 LYS A CA 1
ATOM 816 C C . LYS A 1 97 ? -9.609 7.668 13.882 1.00 96.88 97 LYS A C 1
ATOM 818 O O . LYS A 1 97 ? -8.703 6.849 13.760 1.00 96.88 97 LYS A O 1
ATOM 823 N N . ASN A 1 98 ? -9.376 8.965 14.088 1.00 96.56 98 ASN A N 1
ATOM 824 C CA . ASN A 1 98 ? -8.029 9.522 14.216 1.00 96.56 98 ASN A CA 1
ATOM 825 C C . ASN A 1 98 ? -7.318 9.054 15.492 1.00 96.56 98 ASN A C 1
ATOM 827 O O . ASN A 1 98 ? -6.122 8.763 15.446 1.00 96.56 98 ASN A O 1
ATOM 831 N N . ASP A 1 99 ? -8.039 8.918 16.606 1.00 97.94 99 ASP A N 1
ATOM 832 C CA . ASP A 1 99 ? -7.486 8.325 17.827 1.00 97.94 99 ASP A CA 1
ATOM 833 C C . ASP A 1 99 ? -7.081 6.854 17.608 1.00 97.94 99 ASP A C 1
ATOM 835 O O . ASP A 1 99 ? -5.962 6.462 17.942 1.00 97.94 99 ASP A O 1
ATOM 839 N N . LEU A 1 100 ? -7.928 6.050 16.954 1.00 97.81 100 LEU A N 1
ATOM 840 C CA . LEU A 1 100 ? -7.607 4.655 16.624 1.00 97.81 100 LEU A CA 1
ATOM 841 C C . LEU A 1 100 ? -6.387 4.535 15.694 1.00 97.81 100 LEU A C 1
ATOM 843 O O . LEU A 1 100 ? -5.532 3.679 15.916 1.00 97.81 100 LEU A O 1
ATOM 847 N N . ILE A 1 101 ? -6.271 5.406 14.684 1.00 96.44 101 ILE A N 1
ATOM 848 C CA . ILE A 1 101 ? -5.099 5.452 13.792 1.00 96.44 101 ILE A CA 1
ATOM 849 C C . ILE A 1 101 ? -3.832 5.797 14.576 1.00 96.44 101 ILE A C 1
ATOM 851 O O . ILE A 1 101 ? -2.817 5.126 14.398 1.00 96.44 101 ILE A O 1
ATOM 855 N N . THR A 1 102 ? -3.900 6.787 15.471 1.00 95.81 102 THR A N 1
ATOM 856 C CA . THR A 1 102 ? -2.771 7.167 16.336 1.00 95.81 102 THR A CA 1
ATOM 857 C C . THR A 1 102 ? -2.275 5.968 17.143 1.00 95.81 102 THR A C 1
ATOM 859 O O . THR A 1 102 ? -1.077 5.711 17.183 1.00 95.81 102 THR A O 1
ATOM 862 N N . LYS A 1 103 ? -3.179 5.154 17.706 1.00 95.62 103 LYS A N 1
ATOM 863 C CA . LYS A 1 103 ? -2.799 3.942 18.458 1.00 95.62 103 LYS A CA 1
ATOM 864 C C . LYS A 1 103 ? -2.070 2.899 17.609 1.00 95.62 103 LYS A C 1
ATOM 866 O O . LYS A 1 103 ? -1.188 2.212 18.122 1.00 95.62 103 LYS A O 1
ATOM 871 N N . VAL A 1 104 ? -2.440 2.746 16.338 1.00 95.25 104 VAL A N 1
ATOM 872 C CA . VAL A 1 104 ? -1.756 1.829 15.411 1.00 95.25 104 VAL A CA 1
ATOM 873 C C . VAL A 1 104 ? -0.376 2.374 15.029 1.00 95.25 104 VAL A C 1
ATOM 875 O O . VAL A 1 104 ? 0.612 1.644 15.105 1.00 95.25 104 VAL A O 1
ATOM 878 N N . GLU A 1 105 ? -0.285 3.657 14.667 1.00 92.75 105 GLU A N 1
ATOM 879 C CA . GLU A 1 105 ? 0.980 4.300 14.278 1.00 92.75 105 GLU A CA 1
ATOM 880 C C . GLU A 1 105 ? 1.975 4.357 15.452 1.00 92.75 105 GLU A C 1
ATOM 882 O O . GLU A 1 105 ? 3.157 4.062 15.276 1.00 92.75 105 GLU A O 1
ATOM 887 N N . ASP A 1 106 ? 1.515 4.648 16.672 1.00 91.50 106 ASP A N 1
ATOM 888 C CA . ASP A 1 106 ? 2.366 4.667 17.867 1.00 91.50 106 ASP A CA 1
ATOM 889 C C . ASP A 1 106 ? 2.914 3.275 18.206 1.00 91.50 106 ASP A C 1
ATOM 891 O O . ASP A 1 106 ? 4.094 3.142 18.546 1.00 91.50 106 ASP A O 1
ATOM 895 N N . ASN A 1 107 ? 2.095 2.225 18.058 1.00 91.12 107 ASN A N 1
ATOM 896 C CA . ASN A 1 107 ? 2.554 0.845 18.219 1.00 91.12 107 ASN A CA 1
ATOM 897 C C . ASN A 1 107 ? 3.638 0.497 17.182 1.00 91.12 107 ASN A C 1
ATOM 899 O O . ASN A 1 107 ? 4.662 -0.094 17.528 1.00 91.12 107 ASN A O 1
ATOM 903 N N . LEU A 1 108 ? 3.458 0.913 15.923 1.00 87.19 108 LEU A N 1
ATOM 904 C CA . LEU A 1 108 ? 4.434 0.688 14.857 1.00 87.19 108 LEU A CA 1
ATOM 905 C C . LEU A 1 108 ? 5.755 1.436 15.094 1.00 87.19 108 LEU A C 1
ATOM 907 O O . LEU A 1 108 ? 6.823 0.833 14.978 1.00 87.19 108 LEU A O 1
ATOM 911 N N . LYS A 1 109 ? 5.710 2.735 15.423 1.00 85.00 109 LYS A N 1
ATOM 912 C CA . LYS A 1 109 ? 6.910 3.574 15.628 1.00 85.00 109 LYS A CA 1
ATOM 913 C C . LYS A 1 109 ? 7.845 2.987 16.677 1.00 85.00 109 LYS A C 1
ATOM 915 O O . LYS A 1 109 ? 9.060 2.945 16.473 1.00 85.00 109 LYS A O 1
ATOM 920 N N . GLN A 1 110 ? 7.281 2.483 17.775 1.00 78.50 110 GLN A N 1
ATOM 921 C CA . GLN A 1 110 ? 8.054 1.805 18.816 1.00 78.50 110 GLN A CA 1
ATOM 922 C C . GLN A 1 110 ? 8.824 0.604 18.252 1.00 78.50 110 GLN A C 1
ATOM 924 O O . GLN A 1 110 ? 9.981 0.391 18.610 1.00 78.50 110 GLN A O 1
ATOM 929 N N . LYS A 1 111 ? 8.222 -0.145 17.324 1.00 80.25 111 LYS A N 1
ATOM 930 C CA . LYS A 1 111 ? 8.818 -1.341 16.719 1.00 80.25 111 LYS A CA 1
ATOM 931 C C . LYS A 1 111 ? 9.856 -1.033 15.648 1.00 80.25 111 LYS A C 1
ATOM 933 O O . LYS A 1 111 ? 10.952 -1.601 15.704 1.00 80.25 111 LYS A O 1
ATOM 938 N N . LEU A 1 112 ? 9.552 -0.127 14.717 1.00 76.69 112 LEU A N 1
ATOM 939 C CA . LEU A 1 112 ? 10.432 0.199 13.586 1.00 76.69 112 LEU A CA 1
ATOM 940 C C . LEU A 1 112 ? 11.770 0.812 14.007 1.00 76.69 112 LEU A C 1
ATOM 942 O O . LEU A 1 112 ? 12.763 0.626 13.305 1.00 76.69 112 LEU A O 1
ATOM 946 N N . SER A 1 113 ? 11.836 1.434 15.190 1.00 71.62 113 SER A N 1
ATOM 947 C CA . SER A 1 113 ? 13.102 1.871 15.801 1.00 71.62 113 SER A CA 1
ATOM 948 C C . SER A 1 113 ? 14.172 0.761 15.838 1.00 71.62 113 SER A C 1
ATOM 950 O O . SER A 1 113 ? 15.368 1.038 15.770 1.00 71.62 113 SER A O 1
ATOM 952 N N . GLY A 1 11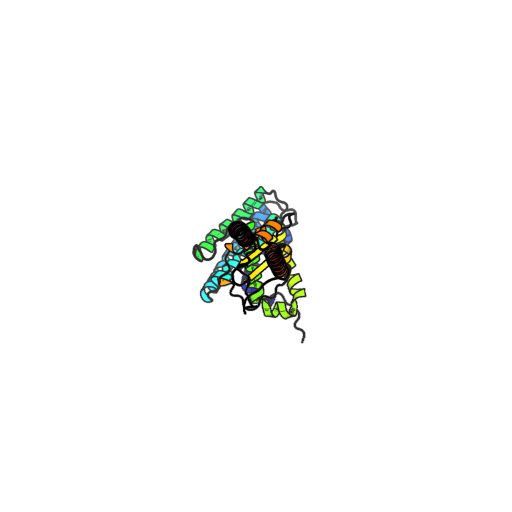4 ? 13.747 -0.508 15.864 1.00 69.06 114 GLY A N 1
ATOM 953 C CA . GLY A 1 114 ? 14.612 -1.682 15.877 1.00 69.06 114 GLY A CA 1
ATOM 954 C C . GLY A 1 114 ? 15.272 -2.066 14.547 1.00 69.06 114 GLY A C 1
ATOM 955 O O . GLY A 1 114 ? 16.118 -2.956 14.586 1.00 69.06 114 GLY A O 1
ATOM 956 N N . TYR A 1 115 ? 14.915 -1.447 13.414 1.00 66.50 115 TYR A N 1
ATOM 957 C CA . TYR A 1 115 ? 15.633 -1.592 12.131 1.00 66.50 115 TYR A CA 1
ATOM 958 C C . TYR A 1 115 ? 16.701 -0.505 11.914 1.00 66.50 115 TYR A C 1
ATOM 960 O O . TYR A 1 115 ? 17.504 -0.609 10.991 1.00 66.50 115 TYR A O 1
ATOM 968 N N . GLY A 1 116 ? 16.737 0.520 12.773 1.00 63.91 116 GLY A N 1
ATOM 969 C CA . GLY A 1 116 ? 17.561 1.717 12.604 1.00 63.91 116 GLY A CA 1
ATOM 970 C C . GLY A 1 116 ? 16.796 2.861 11.932 1.00 63.91 116 GLY A C 1
ATOM 971 O O . GLY A 1 116 ? 15.924 2.644 11.092 1.00 63.91 116 GLY A O 1
ATOM 972 N N . THR A 1 117 ? 17.137 4.097 12.306 1.00 59.41 117 THR A N 1
ATOM 973 C CA . THR A 1 117 ? 16.389 5.330 11.985 1.00 59.41 117 THR A CA 1
ATOM 974 C C . THR A 1 117 ? 16.137 5.555 10.489 1.00 59.41 117 THR A C 1
ATOM 976 O O . THR A 1 117 ? 15.165 6.209 10.136 1.00 59.41 117 THR A O 1
ATOM 979 N N . HIS A 1 118 ? 16.977 5.003 9.610 1.00 62.56 118 HIS A N 1
ATOM 980 C CA . HIS A 1 118 ? 16.947 5.283 8.168 1.00 62.56 118 HIS A CA 1
ATOM 981 C C . HIS A 1 118 ? 16.392 4.145 7.306 1.00 62.56 118 HIS A C 1
ATOM 983 O O . HIS A 1 118 ? 16.205 4.331 6.110 1.00 62.56 118 HIS A O 1
ATOM 989 N N . VAL A 1 119 ? 16.142 2.965 7.882 1.00 71.50 119 VAL A N 1
ATOM 990 C CA . VAL A 1 119 ? 15.697 1.798 7.099 1.00 71.50 119 VAL A CA 1
ATOM 991 C C . VAL A 1 119 ? 14.189 1.823 6.877 1.00 71.50 119 VAL A C 1
ATOM 993 O O . VAL A 1 119 ? 13.711 1.396 5.830 1.00 71.50 119 VAL A O 1
ATOM 996 N N . CYS A 1 120 ? 13.436 2.331 7.855 1.00 79.00 120 CYS A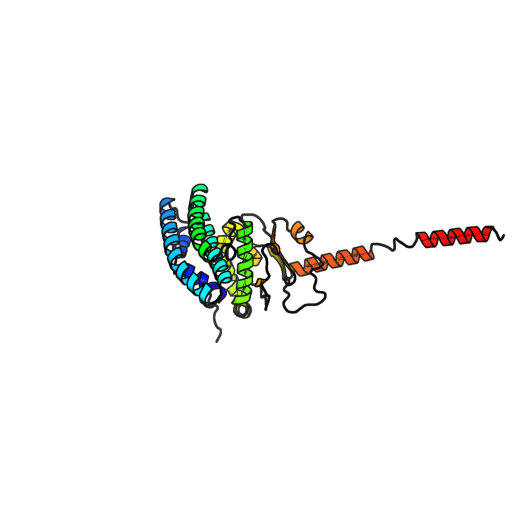 N 1
ATOM 997 C CA . CYS A 1 120 ? 11.980 2.344 7.798 1.00 79.00 120 CYS A CA 1
ATOM 998 C C . CYS A 1 120 ? 11.371 3.660 8.278 1.00 79.00 120 CYS A C 1
ATOM 1000 O O . CYS A 1 120 ? 10.493 3.686 9.141 1.00 79.00 120 CYS A O 1
ATOM 1002 N N . GLU A 1 121 ? 11.863 4.769 7.726 1.00 77.00 121 GLU A N 1
ATOM 1003 C CA . GLU A 1 121 ? 11.248 6.072 7.954 1.00 77.00 121 GLU A CA 1
ATOM 1004 C C . GLU A 1 121 ? 9.846 6.111 7.326 1.00 77.00 121 GLU A C 1
ATOM 1006 O O . GLU A 1 121 ? 9.620 5.640 6.210 1.00 77.00 121 GLU A O 1
ATOM 1011 N N . ARG A 1 122 ? 8.875 6.646 8.072 1.00 84.12 122 ARG A N 1
ATOM 1012 C CA . ARG A 1 122 ? 7.467 6.670 7.673 1.00 84.12 122 ARG A CA 1
ATOM 1013 C C . ARG A 1 122 ? 6.852 8.019 8.012 1.00 84.12 122 ARG A C 1
ATOM 1015 O O . ARG A 1 122 ? 6.675 8.356 9.179 1.00 84.12 122 ARG A O 1
ATOM 1022 N N . LYS A 1 123 ? 6.470 8.763 6.977 1.00 88.25 123 LYS A N 1
ATOM 1023 C CA . LYS A 1 123 ? 5.612 9.948 7.089 1.00 88.25 123 LYS A CA 1
ATOM 1024 C C . LYS A 1 123 ? 4.144 9.554 6.936 1.00 88.25 123 LYS A C 1
ATOM 1026 O O . LYS A 1 123 ? 3.803 8.672 6.144 1.00 88.25 123 LYS A O 1
ATOM 1031 N N . GLU A 1 124 ? 3.273 10.186 7.710 1.00 87.00 124 GLU A N 1
ATOM 1032 C CA . GLU A 1 124 ? 1.873 9.762 7.843 1.00 87.00 124 GLU A CA 1
ATOM 1033 C C . GLU A 1 124 ? 0.908 10.454 6.874 1.00 87.00 124 GLU A C 1
ATOM 1035 O O . GLU A 1 124 ? -0.247 10.033 6.778 1.00 87.00 124 GLU A O 1
ATOM 1040 N N . ASP A 1 125 ? 1.363 11.490 6.166 1.00 90.69 125 ASP A N 1
ATOM 1041 C CA . ASP A 1 125 ? 0.542 12.265 5.239 1.00 90.69 125 ASP A CA 1
ATOM 1042 C C . ASP A 1 125 ? 0.115 11.455 4.000 1.00 90.69 125 ASP A C 1
ATOM 1044 O O . ASP A 1 125 ? 0.719 10.439 3.641 1.00 90.69 125 ASP A O 1
ATOM 1048 N N . LEU A 1 126 ? -0.955 11.915 3.342 1.00 90.56 126 LEU A N 1
ATOM 1049 C CA . LEU A 1 126 ? -1.561 11.223 2.201 1.00 90.56 126 LEU A CA 1
ATOM 1050 C C . LEU A 1 126 ? -0.589 11.032 1.034 1.00 90.56 126 LEU A C 1
ATOM 1052 O O . LEU A 1 126 ? -0.600 9.969 0.413 1.00 90.56 126 LEU A O 1
ATOM 1056 N N . ASP A 1 127 ? 0.251 12.023 0.740 1.00 91.69 127 ASP A N 1
ATOM 1057 C CA . ASP A 1 127 ? 1.206 11.929 -0.363 1.00 91.69 127 ASP A CA 1
ATOM 1058 C C . ASP A 1 127 ? 2.284 10.892 -0.062 1.00 91.69 127 ASP A C 1
ATOM 1060 O O . ASP A 1 127 ? 2.601 10.069 -0.922 1.00 91.69 127 ASP A O 1
ATOM 1064 N N . SER A 1 128 ? 2.770 10.840 1.176 1.00 92.38 128 SER A N 1
ATOM 1065 C CA . SER A 1 128 ? 3.696 9.800 1.625 1.00 92.38 128 SER A CA 1
ATOM 1066 C C . SER A 1 128 ? 3.084 8.395 1.556 1.00 92.38 128 SER A C 1
ATOM 1068 O O . SER A 1 128 ? 3.757 7.459 1.122 1.00 92.38 128 SER A O 1
ATOM 1070 N N . ILE A 1 129 ? 1.802 8.220 1.909 1.00 93.69 129 ILE A N 1
ATOM 1071 C CA . ILE A 1 129 ? 1.100 6.931 1.735 1.00 93.69 129 ILE A CA 1
ATOM 1072 C C . ILE A 1 129 ? 1.050 6.543 0.254 1.00 93.69 129 ILE A C 1
ATOM 1074 O O . ILE A 1 129 ? 1.393 5.415 -0.107 1.00 93.69 129 ILE A O 1
ATOM 1078 N N . ARG A 1 130 ? 0.654 7.476 -0.618 1.00 94.50 130 ARG A N 1
ATOM 1079 C CA . ARG A 1 130 ? 0.563 7.229 -2.063 1.00 94.50 130 ARG A CA 1
ATOM 1080 C C . ARG A 1 130 ? 1.923 6.853 -2.655 1.00 94.50 130 ARG A C 1
ATOM 1082 O O . ARG A 1 130 ? 2.008 5.882 -3.405 1.00 94.50 130 ARG A O 1
ATOM 1089 N N . LYS A 1 131 ? 3.000 7.548 -2.268 1.00 94.56 131 LYS A N 1
ATOM 1090 C CA . LYS A 1 131 ? 4.375 7.210 -2.674 1.00 94.56 131 LYS A CA 1
ATOM 1091 C C . LYS A 1 131 ? 4.776 5.806 -2.236 1.00 94.56 131 LYS A C 1
ATOM 1093 O O . LYS A 1 131 ? 5.277 5.045 -3.060 1.00 94.56 131 LYS A O 1
ATOM 1098 N N . ARG A 1 132 ? 4.491 5.413 -0.989 1.00 93.56 132 ARG A N 1
ATOM 1099 C CA . ARG A 1 132 ? 4.752 4.040 -0.523 1.00 93.56 132 ARG A CA 1
ATOM 1100 C C . ARG A 1 132 ? 3.992 2.992 -1.329 1.00 93.56 132 ARG A C 1
ATOM 1102 O O . ARG A 1 132 ? 4.573 1.960 -1.655 1.00 93.56 132 ARG A O 1
ATOM 1109 N N . CYS A 1 133 ? 2.734 3.257 -1.684 1.00 95.44 133 CYS A N 1
ATOM 1110 C CA . CYS A 1 133 ? 1.950 2.354 -2.531 1.00 95.44 133 CYS A CA 1
ATOM 1111 C C . CYS A 1 133 ? 2.590 2.193 -3.912 1.00 95.44 133 CYS A C 1
ATOM 1113 O O . CYS A 1 133 ? 2.741 1.070 -4.383 1.00 95.44 133 CYS A O 1
ATOM 1115 N N . ILE A 1 134 ? 3.031 3.299 -4.522 1.00 95.81 134 ILE A N 1
ATOM 1116 C CA . ILE A 1 134 ? 3.718 3.292 -5.820 1.00 95.81 134 ILE A CA 1
ATOM 1117 C C . ILE A 1 134 ? 5.013 2.477 -5.746 1.00 95.81 134 ILE A C 1
ATOM 1119 O O . ILE A 1 134 ? 5.207 1.563 -6.545 1.00 95.81 134 ILE A O 1
ATOM 1123 N N . ILE A 1 135 ? 5.868 2.760 -4.760 1.00 94.44 135 ILE A N 1
ATOM 1124 C CA . ILE A 1 135 ? 7.149 2.065 -4.568 1.00 94.44 135 ILE A CA 1
ATOM 1125 C C . ILE A 1 135 ? 6.914 0.571 -4.335 1.00 94.44 135 ILE A C 1
ATOM 1127 O O . ILE A 1 135 ? 7.535 -0.261 -4.995 1.00 94.44 135 ILE A O 1
ATOM 1131 N N . LYS A 1 136 ? 5.990 0.208 -3.436 1.00 95.12 136 LYS A N 1
ATOM 1132 C CA . LYS A 1 136 ? 5.642 -1.197 -3.212 1.00 95.12 136 LYS A CA 1
ATOM 1133 C C . LYS A 1 136 ? 5.163 -1.855 -4.504 1.00 95.12 136 LYS A C 1
ATOM 1135 O O . LYS A 1 136 ? 5.649 -2.929 -4.833 1.00 95.12 136 LYS A O 1
ATOM 1140 N N . GLN A 1 137 ? 4.264 -1.215 -5.248 1.00 96.25 137 GLN A N 1
ATOM 1141 C CA . GLN A 1 137 ? 3.719 -1.795 -6.469 1.00 96.25 137 GLN A CA 1
ATOM 1142 C C . GLN A 1 137 ? 4.795 -2.031 -7.540 1.00 96.25 137 GLN A C 1
ATOM 1144 O O . GLN A 1 137 ? 4.771 -3.072 -8.191 1.00 96.25 137 GLN A O 1
ATOM 1149 N N . LEU A 1 138 ? 5.771 -1.129 -7.680 1.00 94.81 138 LEU A N 1
ATOM 1150 C CA . LEU A 1 138 ? 6.915 -1.336 -8.575 1.00 94.81 138 LEU A CA 1
ATOM 1151 C C . LEU A 1 138 ? 7.755 -2.552 -8.164 1.00 94.81 138 LEU A C 1
ATOM 1153 O O . LEU A 1 138 ? 8.083 -3.381 -9.011 1.00 94.81 138 LEU A O 1
ATOM 1157 N N . HIS A 1 139 ? 8.073 -2.696 -6.874 1.00 93.50 139 HIS A N 1
ATOM 1158 C CA . HIS A 1 139 ? 8.810 -3.868 -6.393 1.00 93.50 139 HIS A CA 1
ATOM 1159 C C . HIS A 1 139 ? 8.024 -5.167 -6.573 1.00 93.50 139 HIS A C 1
ATOM 1161 O O . HIS A 1 139 ? 8.613 -6.186 -6.929 1.00 93.50 139 HIS A O 1
ATOM 1167 N N . ASP A 1 140 ? 6.712 -5.129 -6.360 1.00 95.19 140 ASP A N 1
ATOM 1168 C CA . ASP A 1 140 ? 5.850 -6.290 -6.543 1.00 95.19 140 ASP A CA 1
ATOM 1169 C C . ASP A 1 140 ? 5.793 -6.689 -8.032 1.00 95.19 140 ASP A C 1
ATOM 1171 O O . ASP A 1 140 ? 5.885 -7.874 -8.340 1.00 95.19 140 ASP A O 1
ATOM 1175 N N . PHE A 1 141 ? 5.778 -5.728 -8.970 1.00 94.06 141 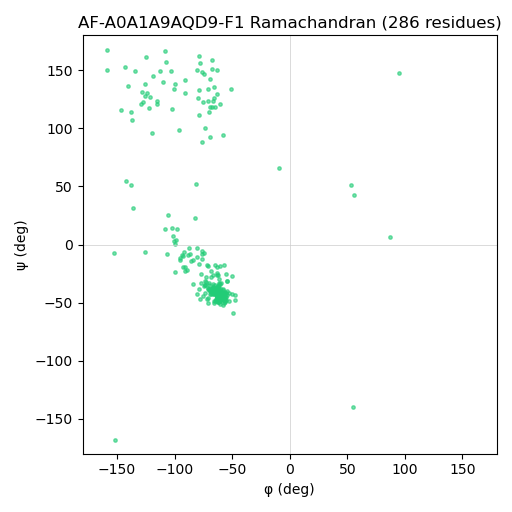PHE A N 1
ATOM 1176 C CA . PHE A 1 141 ? 5.889 -6.020 -10.407 1.00 94.06 141 PHE A CA 1
ATOM 1177 C C . PHE A 1 141 ? 7.194 -6.726 -10.785 1.00 94.06 141 PHE A C 1
ATOM 1179 O O . PHE A 1 141 ? 7.173 -7.648 -11.599 1.00 94.06 141 PHE A O 1
ATOM 1186 N N . VAL A 1 142 ? 8.321 -6.318 -10.195 1.00 91.94 142 VAL A N 1
ATOM 1187 C CA . VAL A 1 142 ? 9.619 -6.965 -10.447 1.00 91.94 142 VAL A CA 1
ATOM 1188 C C . VAL A 1 142 ? 9.648 -8.383 -9.867 1.00 91.94 142 VAL A C 1
ATOM 1190 O O . VAL A 1 142 ? 10.123 -9.304 -10.529 1.00 91.94 142 VAL A O 1
ATOM 1193 N N . GLN A 1 143 ? 9.118 -8.576 -8.656 1.00 92.19 143 GLN A N 1
ATOM 1194 C CA . GLN A 1 143 ? 9.095 -9.883 -7.987 1.00 92.19 143 GLN A CA 1
ATOM 1195 C C . GLN A 1 143 ? 8.126 -10.872 -8.644 1.00 92.19 143 GLN A C 1
ATOM 1197 O O . GLN A 1 143 ? 8.425 -12.061 -8.722 1.00 92.19 143 GLN A O 1
ATOM 1202 N N . ASP A 1 144 ? 6.995 -10.384 -9.153 1.00 94.00 144 ASP A N 1
ATOM 1203 C CA . ASP A 1 144 ? 5.936 -11.210 -9.736 1.00 94.00 144 ASP A CA 1
ATOM 1204 C C . ASP A 1 144 ? 6.011 -11.272 -11.275 1.00 94.00 144 ASP A C 1
ATOM 1206 O O . ASP A 1 144 ? 5.053 -11.706 -11.920 1.00 94.00 144 ASP A O 1
ATOM 1210 N N . LYS A 1 145 ? 7.124 -10.839 -11.891 1.00 91.75 145 LYS A N 1
ATOM 1211 C CA . LYS A 1 145 ? 7.237 -10.627 -13.349 1.00 91.75 145 LYS A CA 1
ATOM 1212 C C . LYS A 1 145 ? 6.816 -11.837 -14.190 1.00 91.75 145 LYS A C 1
ATOM 1214 O O . LYS A 1 145 ? 6.097 -11.675 -15.177 1.00 91.75 145 LYS A O 1
ATOM 1219 N N . ASP A 1 146 ? 7.196 -13.043 -13.768 1.00 90.06 146 ASP A N 1
ATOM 1220 C CA . ASP A 1 146 ? 6.876 -14.287 -14.477 1.00 90.06 146 ASP A CA 1
ATOM 1221 C C . ASP A 1 146 ? 5.379 -14.623 -14.383 1.00 90.06 146 ASP A C 1
ATOM 1223 O O . ASP A 1 146 ? 4.788 -15.164 -15.319 1.00 90.06 146 ASP A O 1
ATOM 1227 N N . ILE A 1 147 ? 4.733 -14.270 -13.270 1.00 91.81 147 ILE A N 1
ATOM 1228 C CA . ILE A 1 147 ? 3.294 -14.470 -13.075 1.00 91.81 147 ILE A CA 1
ATOM 1229 C C . ILE A 1 147 ? 2.519 -13.433 -13.888 1.00 91.81 147 ILE A C 1
ATOM 1231 O O . ILE A 1 147 ? 1.583 -13.793 -14.596 1.00 91.81 147 ILE A O 1
ATOM 1235 N N . ILE A 1 148 ? 2.941 -12.166 -13.868 1.00 92.19 148 ILE A N 1
ATOM 1236 C CA . ILE A 1 148 ? 2.328 -11.088 -14.660 1.00 92.19 148 ILE A CA 1
ATOM 1237 C C . ILE A 1 148 ? 2.361 -11.418 -16.154 1.00 92.19 148 ILE A C 1
ATOM 1239 O O . ILE A 1 148 ? 1.356 -11.240 -16.843 1.00 92.19 148 ILE A O 1
ATOM 1243 N N . GLN A 1 149 ? 3.488 -11.939 -16.648 1.00 90.31 149 GLN A N 1
ATOM 1244 C CA . GLN A 1 149 ? 3.648 -12.303 -18.056 1.00 90.31 149 GLN A CA 1
ATOM 1245 C C . GLN A 1 149 ? 2.636 -13.365 -18.514 1.00 90.31 149 GLN A C 1
ATOM 1247 O O . GLN A 1 149 ? 2.195 -13.333 -19.661 1.00 90.31 149 GLN A O 1
ATOM 1252 N N . ASN A 1 150 ? 2.253 -14.285 -17.626 1.00 90.38 150 ASN A N 1
ATOM 1253 C CA . ASN A 1 150 ? 1.374 -15.406 -17.955 1.00 90.38 150 ASN A CA 1
ATOM 1254 C C . ASN A 1 150 ? -0.096 -15.186 -17.543 1.00 90.38 150 ASN A C 1
ATOM 1256 O O . ASN A 1 150 ? -0.984 -15.793 -18.138 1.00 90.38 150 ASN A O 1
ATOM 1260 N N . TYR A 1 151 ? -0.367 -14.315 -16.561 1.00 91.94 151 TYR A N 1
ATOM 1261 C CA . TYR A 1 151 ? -1.678 -14.171 -15.907 1.00 91.94 151 TYR A CA 1
ATOM 1262 C C . TYR A 1 151 ? -2.112 -12.709 -15.701 1.00 91.94 151 TYR A C 1
ATOM 1264 O O . TYR A 1 151 ? -2.821 -12.409 -14.742 1.00 91.94 151 TYR A O 1
ATOM 1272 N N . SER A 1 152 ? -1.717 -11.781 -16.580 1.00 91.69 152 SER A N 1
ATOM 1273 C CA . SER A 1 152 ? -1.965 -10.332 -16.426 1.00 91.69 152 SER A CA 1
ATOM 1274 C C . SER A 1 152 ? -3.410 -9.965 -16.050 1.00 91.69 152 SER A C 1
ATOM 1276 O O . SER A 1 152 ? -3.634 -9.172 -15.139 1.00 91.69 152 SER A O 1
ATOM 1278 N N . ASN A 1 153 ? -4.409 -10.585 -16.685 1.00 92.81 153 ASN A N 1
ATOM 1279 C CA . ASN A 1 153 ? -5.821 -10.320 -16.393 1.00 92.81 153 ASN A CA 1
ATOM 1280 C C . ASN A 1 153 ? -6.230 -10.715 -14.967 1.00 92.81 153 ASN A C 1
ATOM 1282 O O . ASN A 1 153 ? -6.984 -9.987 -14.320 1.00 92.81 153 ASN A O 1
ATOM 1286 N N . ASP A 1 154 ? -5.767 -11.863 -14.476 1.00 94.81 154 ASP A N 1
ATOM 1287 C CA . ASP A 1 154 ? -6.089 -12.318 -13.121 1.00 94.81 154 ASP A CA 1
ATOM 1288 C C . ASP A 1 154 ? -5.258 -11.572 -12.075 1.00 94.81 154 ASP A C 1
ATOM 1290 O O . ASP A 1 154 ? -5.787 -11.203 -11.024 1.00 94.81 154 ASP A O 1
ATOM 1294 N N . TYR A 1 155 ? -4.019 -11.213 -12.417 1.00 95.69 155 TYR A N 1
ATOM 1295 C CA . TYR A 1 155 ? -3.197 -10.318 -11.611 1.00 95.69 155 TYR A CA 1
ATOM 1296 C C . TYR A 1 155 ? -3.873 -8.949 -11.429 1.00 95.69 155 TYR A C 1
ATOM 1298 O O . TYR A 1 155 ? -3.949 -8.459 -10.307 1.00 95.69 155 TYR A O 1
ATOM 1306 N N . ASN A 1 156 ? -4.475 -8.366 -12.474 1.00 95.81 156 ASN A N 1
ATOM 1307 C CA . ASN A 1 156 ? -5.238 -7.111 -12.364 1.00 95.81 156 ASN A CA 1
ATOM 1308 C C . ASN A 1 156 ? -6.419 -7.227 -11.390 1.00 95.81 156 ASN A C 1
ATOM 1310 O O . ASN A 1 156 ? -6.654 -6.334 -10.578 1.00 95.81 156 ASN A O 1
ATOM 1314 N N . LYS A 1 157 ? -7.150 -8.351 -11.410 1.00 96.12 157 LYS A N 1
ATOM 1315 C CA . LYS A 1 157 ? -8.234 -8.592 -10.439 1.00 96.12 157 LYS A CA 1
ATOM 1316 C C . LYS A 1 157 ? -7.698 -8.655 -9.009 1.00 96.12 157 LYS A C 1
ATOM 1318 O O . LYS A 1 157 ? -8.343 -8.136 -8.099 1.00 96.12 157 LYS A O 1
ATOM 1323 N N . TYR A 1 158 ? -6.539 -9.281 -8.809 1.00 96.00 158 TYR A N 1
ATOM 1324 C CA . TYR A 1 158 ? -5.845 -9.288 -7.524 1.00 96.00 158 TYR A CA 1
ATOM 1325 C C . TYR A 1 158 ? -5.439 -7.868 -7.093 1.00 96.00 158 TYR A C 1
ATOM 1327 O O . TYR A 1 158 ? -5.732 -7.474 -5.964 1.00 96.00 158 TYR A O 1
ATOM 1335 N N . LEU A 1 159 ? -4.857 -7.065 -7.990 1.00 97.25 159 LEU A N 1
ATOM 1336 C CA . LEU A 1 159 ? -4.446 -5.686 -7.705 1.00 97.25 159 LEU A CA 1
ATOM 1337 C C . LEU A 1 159 ? -5.610 -4.797 -7.255 1.00 97.25 159 LEU A C 1
ATOM 1339 O O . LEU A 1 159 ? -5.471 -4.050 -6.286 1.00 97.25 159 LEU A O 1
ATOM 1343 N N . VAL A 1 160 ? -6.776 -4.926 -7.895 1.00 95.94 160 VAL A N 1
ATOM 1344 C CA . VAL A 1 160 ? -7.993 -4.220 -7.467 1.00 95.94 160 VAL A CA 1
ATOM 1345 C C . VAL A 1 160 ? -8.332 -4.562 -6.015 1.00 95.94 160 VAL A C 1
ATOM 1347 O O . VAL A 1 160 ? -8.548 -3.656 -5.214 1.00 95.94 160 VAL A O 1
ATOM 1350 N N . LYS A 1 161 ? -8.332 -5.848 -5.633 1.00 94.31 161 LYS A N 1
ATOM 1351 C CA . LYS A 1 161 ? -8.597 -6.255 -4.239 1.00 94.31 161 LYS A CA 1
ATOM 1352 C C . LYS A 1 161 ? -7.536 -5.716 -3.278 1.00 94.31 161 LYS A C 1
ATOM 1354 O O . LYS A 1 161 ? -7.883 -5.193 -2.223 1.00 94.31 161 LYS A O 1
ATOM 1359 N N . LYS A 1 162 ? -6.263 -5.847 -3.657 1.00 95.56 162 LYS A N 1
ATOM 1360 C CA . LYS A 1 162 ? -5.084 -5.460 -2.876 1.00 95.56 162 LYS A CA 1
ATOM 1361 C C . LYS A 1 162 ? -5.130 -3.987 -2.466 1.00 95.56 162 LYS A C 1
ATOM 1363 O O . LYS A 1 162 ? -4.944 -3.667 -1.296 1.00 95.56 162 LYS A O 1
ATOM 1368 N N . TRP A 1 163 ? -5.416 -3.092 -3.410 1.00 96.31 163 TRP A N 1
ATOM 1369 C CA . TRP A 1 163 ? -5.322 -1.648 -3.177 1.00 96.31 163 TRP A CA 1
ATOM 1370 C C . TRP A 1 163 ? -6.631 -0.972 -2.773 1.00 96.31 163 TRP A C 1
ATOM 1372 O O . TRP A 1 163 ? -6.593 0.173 -2.319 1.00 96.31 163 TRP A O 1
ATOM 1382 N N . ASN A 1 164 ? -7.773 -1.657 -2.893 1.00 92.88 164 ASN A N 1
ATOM 1383 C CA . ASN A 1 164 ? -9.110 -1.091 -2.684 1.00 92.88 164 ASN A CA 1
ATOM 1384 C C . ASN A 1 164 ? -9.241 -0.262 -1.397 1.00 92.88 164 ASN A C 1
ATOM 1386 O O . ASN A 1 164 ? -9.756 0.855 -1.425 1.00 92.88 164 ASN A O 1
ATOM 1390 N N . GLU A 1 165 ? -8.765 -0.793 -0.269 1.00 92.06 165 GLU A N 1
ATOM 1391 C CA . GLU A 1 165 ? -8.904 -0.136 1.038 1.00 92.06 165 GLU A CA 1
ATOM 1392 C C . GLU A 1 165 ? -8.083 1.147 1.144 1.00 92.06 165 GLU A C 1
ATOM 1394 O O . GLU A 1 165 ? -8.563 2.159 1.656 1.00 92.06 165 GLU A O 1
ATOM 1399 N N . ILE A 1 166 ? -6.867 1.137 0.601 1.00 94.38 166 ILE A N 1
ATOM 1400 C CA . ILE A 1 166 ? -5.997 2.311 0.615 1.00 94.38 166 ILE A CA 1
ATOM 1401 C C . ILE A 1 166 ? -6.501 3.349 -0.390 1.00 94.38 166 ILE A C 1
ATOM 1403 O O . ILE A 1 166 ? -6.540 4.533 -0.066 1.00 94.38 166 ILE A O 1
ATOM 1407 N N . ILE A 1 167 ? -6.929 2.941 -1.588 1.00 93.56 167 ILE A N 1
ATOM 1408 C CA . ILE A 1 167 ? -7.427 3.855 -2.630 1.00 93.56 167 ILE A CA 1
ATOM 1409 C C . ILE A 1 167 ? -8.679 4.596 -2.157 1.00 93.56 167 ILE A C 1
ATOM 1411 O O . ILE A 1 167 ? -8.747 5.811 -2.321 1.00 93.56 167 ILE A O 1
ATOM 1415 N N . LYS A 1 168 ? -9.643 3.911 -1.526 1.00 90.25 168 LYS A N 1
ATOM 1416 C CA . LYS A 1 168 ? -10.857 4.557 -0.990 1.00 90.25 168 LYS A CA 1
ATOM 1417 C C . LYS A 1 168 ? -10.540 5.705 -0.035 1.00 90.25 168 LYS A C 1
ATOM 1419 O O . LYS A 1 168 ? -11.200 6.737 -0.073 1.00 90.25 168 LYS A O 1
ATOM 1424 N N . TYR A 1 169 ? -9.525 5.523 0.804 1.00 88.06 169 TYR A N 1
ATOM 1425 C CA . TYR A 1 169 ? -9.092 6.536 1.758 1.00 88.06 169 TYR A CA 1
ATOM 1426 C C . TYR A 1 169 ? -8.192 7.610 1.122 1.00 88.06 169 TYR A C 1
ATOM 1428 O O . TYR A 1 169 ? -8.350 8.795 1.403 1.00 88.06 169 TYR A O 1
ATOM 1436 N N . THR A 1 170 ? -7.251 7.218 0.262 1.00 88.94 170 THR A N 1
ATOM 1437 C CA . THR A 1 170 ? -6.195 8.112 -0.242 1.00 88.94 170 THR A CA 1
ATOM 1438 C C . THR A 1 170 ? -6.547 8.840 -1.527 1.00 88.94 170 THR A C 1
ATOM 1440 O O . THR A 1 170 ? -5.941 9.868 -1.800 1.00 88.94 170 THR A O 1
ATOM 1443 N N . ASN A 1 171 ? -7.478 8.345 -2.339 1.00 80.06 171 ASN A N 1
ATOM 1444 C CA . ASN A 1 171 ? -7.809 8.965 -3.623 1.00 80.06 171 ASN A CA 1
ATOM 1445 C C . ASN A 1 171 ? -8.914 10.030 -3.491 1.00 80.06 171 ASN A C 1
ATOM 1447 O O . ASN A 1 171 ? -8.988 10.935 -4.314 1.00 80.06 171 ASN A O 1
ATOM 1451 N N . GLY A 1 172 ? -9.735 9.973 -2.435 1.00 68.62 172 GLY A N 1
ATOM 1452 C CA . GLY A 1 172 ? -10.853 10.903 -2.249 1.00 68.62 172 GLY A CA 1
ATOM 1453 C C . GLY A 1 172 ? -11.805 10.916 -3.454 1.00 68.62 172 GLY A C 1
ATOM 1454 O O . GLY A 1 172 ? -12.077 9.866 -4.039 1.00 68.62 172 GLY A O 1
ATOM 1455 N N . ASN A 1 173 ? -12.286 12.109 -3.824 1.00 61.97 173 ASN A N 1
ATOM 1456 C CA . ASN A 1 173 ? -13.138 12.348 -5.001 1.00 61.97 173 ASN A CA 1
ATOM 1457 C C . ASN A 1 173 ? -12.371 12.918 -6.213 1.00 61.97 173 ASN A C 1
ATOM 1459 O O . ASN A 1 173 ? -12.998 13.226 -7.225 1.00 61.97 173 ASN A O 1
ATOM 1463 N N . ASP A 1 174 ? -11.049 13.080 -6.115 1.00 72.25 174 ASP A N 1
ATOM 1464 C CA . ASP A 1 174 ? -10.256 13.804 -7.110 1.00 72.25 174 ASP A CA 1
ATOM 1465 C C . ASP A 1 174 ? -9.485 12.855 -8.036 1.00 72.25 174 ASP A C 1
ATOM 1467 O O . ASP A 1 174 ? -9.048 11.766 -7.653 1.00 72.25 174 ASP A O 1
ATOM 1471 N N . ASP A 1 175 ? -9.272 13.297 -9.276 1.00 86.56 175 ASP A N 1
ATOM 1472 C CA . ASP A 1 175 ? -8.355 12.644 -10.205 1.00 86.56 175 ASP A CA 1
ATOM 1473 C C . ASP A 1 175 ? -6.905 12.936 -9.777 1.00 86.56 175 ASP A C 1
ATOM 1475 O O . ASP A 1 175 ? -6.360 14.007 -10.046 1.00 86.56 175 ASP A O 1
ATOM 1479 N N . VAL A 1 176 ? -6.274 11.978 -9.096 1.00 93.19 176 VAL A N 1
ATOM 1480 C CA . VAL A 1 176 ? -4.859 12.049 -8.709 1.00 93.19 176 VAL A CA 1
ATOM 1481 C C . VAL A 1 176 ? -3.992 11.412 -9.793 1.00 93.19 176 VAL A C 1
ATOM 1483 O O . VAL A 1 176 ? -4.223 10.273 -10.206 1.00 93.19 176 VAL A O 1
ATOM 1486 N N . TYR A 1 177 ? -2.956 12.127 -10.218 1.00 95.19 177 TYR A N 1
ATOM 1487 C CA . TYR A 1 177 ? -1.981 11.700 -11.216 1.00 95.19 177 TYR A CA 1
ATOM 1488 C C . TYR A 1 177 ? -0.606 11.511 -10.584 1.00 95.19 177 TYR A C 1
ATOM 1490 O O . TYR A 1 177 ? -0.238 12.204 -9.632 1.00 95.19 177 TYR A O 1
ATOM 1498 N N . ILE A 1 178 ? 0.163 10.584 -11.144 1.00 95.88 178 ILE A N 1
ATOM 1499 C CA . ILE A 1 178 ? 1.535 10.288 -10.745 1.00 95.88 178 ILE A CA 1
ATOM 1500 C C . ILE A 1 178 ? 2.479 10.550 -11.906 1.00 95.88 178 ILE A C 1
ATOM 1502 O O . ILE A 1 178 ? 2.153 10.274 -13.060 1.00 95.88 178 ILE A O 1
ATOM 1506 N N . LYS A 1 179 ? 3.672 11.032 -11.579 1.00 95.88 179 LYS A N 1
ATOM 1507 C CA . LYS A 1 179 ? 4.831 11.022 -12.460 1.00 95.88 179 LYS A CA 1
ATOM 1508 C C . LYS A 1 179 ? 5.984 10.345 -11.732 1.00 95.88 179 LYS A C 1
ATOM 1510 O O . LYS A 1 179 ? 6.319 10.772 -10.632 1.00 95.88 179 LYS A O 1
ATOM 1515 N N . ILE A 1 180 ? 6.594 9.349 -12.355 1.00 94.19 180 ILE A N 1
ATOM 1516 C CA . ILE A 1 180 ? 7.858 8.749 -11.918 1.00 94.19 180 ILE A CA 1
ATOM 1517 C C . ILE A 1 180 ? 8.870 9.052 -13.005 1.00 94.19 180 ILE A C 1
ATOM 1519 O O . ILE A 1 180 ? 8.611 8.752 -14.168 1.00 94.19 180 ILE A O 1
ATOM 1523 N N . GLU A 1 181 ? 9.972 9.698 -12.654 1.00 91.06 181 GLU A N 1
ATOM 1524 C CA . GLU A 1 181 ? 10.969 10.116 -13.633 1.00 91.06 181 GLU A CA 1
ATOM 1525 C C . GLU A 1 181 ? 12.369 10.059 -13.032 1.00 91.06 181 GLU A C 1
ATOM 1527 O O . GLU A 1 181 ? 12.678 10.814 -12.114 1.00 91.06 181 GLU A O 1
ATOM 1532 N N . ASN A 1 182 ? 13.205 9.183 -13.584 1.00 87.44 182 ASN A N 1
ATOM 1533 C CA . ASN A 1 182 ? 14.629 9.079 -13.283 1.00 87.44 182 ASN A CA 1
ATOM 1534 C C . ASN A 1 182 ? 15.394 8.535 -14.506 1.00 87.44 182 ASN A C 1
ATOM 1536 O O . ASN A 1 182 ? 14.852 8.451 -15.610 1.00 87.44 182 ASN A O 1
ATOM 1540 N N . ASP A 1 183 ? 16.658 8.152 -14.320 1.00 81.06 183 ASP A N 1
ATOM 1541 C CA . ASP A 1 183 ? 17.542 7.735 -15.415 1.00 81.06 183 ASP A CA 1
ATOM 1542 C C . ASP A 1 183 ? 17.084 6.466 -16.153 1.00 81.06 183 ASP A C 1
ATOM 1544 O O . ASP A 1 183 ? 17.506 6.231 -17.293 1.00 81.06 183 ASP A O 1
ATOM 1548 N N . PHE A 1 184 ? 16.224 5.654 -15.536 1.00 81.38 184 PHE A N 1
ATOM 1549 C CA . PHE A 1 184 ? 15.791 4.356 -16.052 1.00 81.38 184 PHE A CA 1
ATOM 1550 C C . PHE A 1 184 ? 14.271 4.196 -16.146 1.00 81.38 184 PHE A C 1
ATOM 1552 O O . PHE A 1 184 ? 13.800 3.201 -16.691 1.00 81.38 184 PHE A O 1
ATOM 1559 N N . MET A 1 185 ? 13.478 5.145 -15.655 1.00 87.06 185 MET A N 1
ATOM 1560 C CA . MET A 1 185 ? 12.026 5.027 -15.640 1.00 87.06 185 MET A CA 1
ATOM 1561 C C . MET A 1 185 ? 11.338 6.347 -15.964 1.00 87.06 185 MET A C 1
ATOM 1563 O O . MET A 1 185 ? 11.693 7.394 -15.431 1.00 87.06 185 MET A O 1
ATOM 1567 N N . GLY A 1 186 ? 10.306 6.274 -16.805 1.00 90.44 186 GLY A N 1
ATOM 1568 C CA . GLY A 1 186 ? 9.380 7.374 -17.047 1.00 90.44 186 GLY A CA 1
ATOM 1569 C C . GLY A 1 186 ? 7.940 6.878 -17.098 1.00 90.44 186 GLY A C 1
ATOM 1570 O O . GLY A 1 186 ? 7.518 6.227 -18.055 1.00 90.44 186 GLY A O 1
ATOM 1571 N N . ILE A 1 187 ? 7.175 7.172 -16.055 1.00 93.06 187 ILE A N 1
ATOM 1572 C CA . ILE A 1 187 ? 5.770 6.783 -15.925 1.00 93.06 187 ILE A CA 1
ATOM 1573 C C . ILE A 1 187 ? 4.953 8.042 -15.690 1.00 93.06 187 ILE A C 1
ATOM 1575 O O . ILE A 1 187 ? 5.275 8.844 -14.818 1.00 93.06 187 ILE A O 1
ATOM 1579 N N . LEU A 1 188 ? 3.880 8.202 -16.457 1.00 95.06 188 LEU A N 1
ATOM 1580 C CA . LEU A 1 188 ? 2.837 9.194 -16.225 1.00 95.06 188 LEU A CA 1
ATOM 1581 C C . LEU A 1 188 ? 1.496 8.468 -16.264 1.00 95.06 188 LEU A C 1
ATOM 1583 O O . LEU A 1 188 ? 1.190 7.828 -17.269 1.00 95.06 188 LEU A O 1
ATOM 1587 N N . ASP A 1 189 ? 0.719 8.520 -15.186 1.00 95.25 189 ASP A N 1
ATOM 1588 C CA . ASP A 1 189 ? -0.545 7.780 -15.105 1.00 95.25 189 ASP A CA 1
ATOM 1589 C C . ASP A 1 189 ? -1.502 8.374 -14.059 1.00 95.25 189 ASP A C 1
ATOM 1591 O O . ASP A 1 189 ? -1.106 9.186 -13.221 1.00 95.25 189 ASP A O 1
ATOM 1595 N N . LYS A 1 190 ? -2.767 7.948 -14.069 1.00 94.88 190 LYS A N 1
ATOM 1596 C CA . LYS A 1 190 ? -3.670 8.118 -12.927 1.00 94.88 190 LYS A CA 1
ATOM 1597 C C . LYS A 1 190 ? -3.232 7.178 -11.804 1.00 94.88 190 LYS A C 1
ATOM 1599 O O . LYS A 1 190 ? -3.032 5.989 -12.034 1.00 94.88 190 LYS A O 1
ATOM 1604 N N . TYR A 1 191 ? -3.163 7.684 -10.574 1.00 94.81 191 TYR A N 1
ATOM 1605 C CA . TYR A 1 191 ? -2.734 6.926 -9.391 1.00 94.81 191 TYR A CA 1
ATOM 1606 C C . TYR A 1 191 ? -3.511 5.613 -9.224 1.00 94.81 191 TYR A C 1
ATOM 1608 O O . TYR A 1 191 ? -2.917 4.547 -9.085 1.00 94.81 191 TYR A O 1
ATOM 1616 N N . LYS A 1 192 ? -4.845 5.681 -9.313 1.00 94.69 192 LYS A N 1
ATOM 1617 C CA . LYS A 1 192 ? -5.714 4.501 -9.237 1.00 94.69 192 LYS A CA 1
ATOM 1618 C C . LYS A 1 192 ? -5.428 3.498 -10.359 1.00 94.69 192 LYS A C 1
ATOM 1620 O O . LYS A 1 192 ? -5.283 2.313 -10.088 1.00 94.69 192 LYS A O 1
ATOM 1625 N N . HIS A 1 193 ? -5.328 3.977 -11.600 1.00 94.69 193 HIS A N 1
ATOM 1626 C CA . HIS A 1 193 ? -5.081 3.117 -12.757 1.00 94.69 193 HIS A CA 1
ATOM 1627 C C . HIS A 1 193 ? -3.740 2.385 -12.637 1.00 94.69 193 HIS A C 1
ATOM 1629 O O . HIS A 1 193 ? -3.694 1.176 -12.849 1.00 94.69 193 HIS A O 1
ATOM 1635 N N . PHE A 1 194 ? -2.688 3.092 -12.213 1.00 95.25 194 PHE A N 1
ATOM 1636 C CA . PHE A 1 194 ? -1.365 2.518 -11.980 1.00 95.25 194 PHE A CA 1
ATOM 1637 C C . PHE A 1 194 ? -1.381 1.389 -10.940 1.00 95.25 194 PHE A C 1
ATOM 1639 O O . PHE A 1 194 ? -0.732 0.365 -11.125 1.00 95.25 194 PHE A O 1
ATOM 1646 N N . LEU A 1 195 ? -2.124 1.560 -9.843 1.00 95.69 195 LEU A N 1
ATOM 1647 C CA . LEU A 1 195 ? -2.206 0.538 -8.799 1.00 95.69 195 LEU A CA 1
ATOM 1648 C C . LEU A 1 195 ? -3.037 -0.680 -9.219 1.00 95.69 195 LEU A C 1
ATOM 1650 O O . LEU A 1 195 ? -2.737 -1.786 -8.783 1.00 95.69 195 LEU A O 1
ATOM 1654 N N . GLU A 1 196 ? -4.065 -0.495 -10.046 1.00 95.38 196 GLU A N 1
ATOM 1655 C CA . GLU A 1 196 ? -5.010 -1.551 -10.441 1.00 95.38 196 GLU A CA 1
ATOM 1656 C C . GLU A 1 196 ? -4.616 -2.292 -11.732 1.00 95.38 196 GLU A C 1
ATOM 1658 O O . GLU A 1 196 ? -5.257 -3.283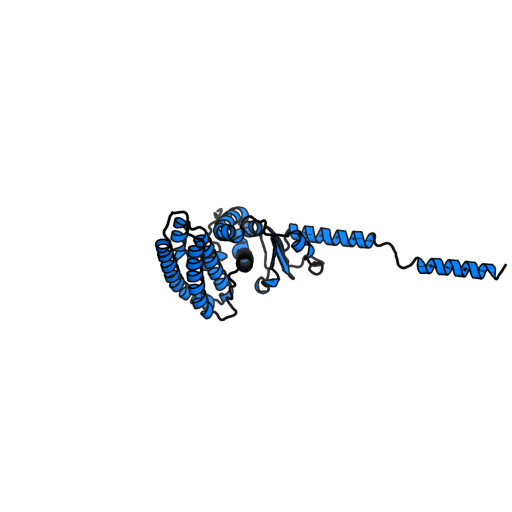 -12.090 1.00 95.38 196 GLU A O 1
ATOM 1663 N N . THR A 1 197 ? -3.563 -1.844 -12.421 1.00 93.56 197 THR A N 1
ATOM 1664 C CA . THR A 1 197 ? -3.150 -2.381 -13.724 1.00 93.56 197 THR A CA 1
ATOM 1665 C C . THR A 1 197 ? -1.728 -2.914 -13.673 1.00 93.56 197 THR A C 1
ATOM 1667 O O . THR A 1 197 ? -0.794 -2.211 -13.301 1.00 93.56 197 THR A O 1
ATOM 1670 N N . SER A 1 198 ? -1.549 -4.164 -14.093 1.00 91.00 198 SER A N 1
ATOM 1671 C CA . SER A 1 198 ? -0.253 -4.818 -14.164 1.00 91.00 198 SER A CA 1
ATOM 1672 C C . SER A 1 198 ? 0.652 -4.100 -15.152 1.00 91.00 198 SER A C 1
ATOM 1674 O O . SER A 1 198 ? 0.284 -3.930 -16.318 1.00 91.00 198 SER A O 1
ATOM 1676 N N . LEU A 1 199 ? 1.861 -3.775 -14.712 1.00 84.81 199 LEU A N 1
ATOM 1677 C CA . LEU A 1 199 ? 2.920 -3.282 -15.572 1.00 84.81 199 LEU A CA 1
ATOM 1678 C C . LEU A 1 199 ? 4.050 -4.306 -15.583 1.00 84.81 199 LEU A C 1
ATOM 1680 O O . LEU A 1 199 ? 4.611 -4.636 -14.541 1.00 84.81 199 LEU A O 1
ATOM 1684 N N . TYR A 1 200 ? 4.381 -4.825 -16.762 1.00 80.75 200 TYR A N 1
ATOM 1685 C CA . TYR A 1 200 ? 5.543 -5.693 -16.907 1.00 80.75 200 TYR A CA 1
ATOM 1686 C C . TYR A 1 200 ? 6.814 -4.838 -16.947 1.00 80.75 200 TYR A C 1
ATOM 1688 O O . TYR A 1 200 ? 7.042 -4.104 -17.912 1.00 80.75 200 TYR A O 1
ATOM 1696 N N . ILE A 1 201 ? 7.632 -4.933 -15.896 1.00 77.94 201 ILE A N 1
ATOM 1697 C CA . ILE A 1 201 ? 8.887 -4.188 -15.742 1.00 77.94 201 ILE A CA 1
ATOM 1698 C C . ILE A 1 201 ? 10.039 -5.200 -15.637 1.00 77.94 201 ILE A C 1
ATOM 1700 O O . ILE A 1 201 ? 10.284 -5.730 -14.551 1.00 77.94 201 ILE A O 1
ATOM 1704 N N . PRO A 1 202 ? 10.737 -5.517 -16.742 1.00 67.62 202 PRO A N 1
ATOM 1705 C CA . PRO A 1 202 ? 11.865 -6.434 -16.692 1.00 67.62 202 PRO A CA 1
ATOM 1706 C C . PRO A 1 202 ? 13.118 -5.719 -16.179 1.00 67.62 202 PRO A C 1
ATOM 1708 O O . PRO A 1 202 ? 13.535 -4.711 -16.746 1.00 67.62 202 PRO A O 1
ATOM 1711 N N . ASP A 1 203 ? 13.725 -6.292 -15.139 1.00 65.88 203 ASP A N 1
ATOM 1712 C CA . ASP A 1 203 ? 15.133 -6.095 -14.772 1.00 65.88 203 ASP A CA 1
ATOM 1713 C C . ASP A 1 203 ? 15.553 -4.621 -14.610 1.00 65.88 203 ASP A C 1
ATOM 1715 O O . ASP A 1 203 ? 16.541 -4.159 -15.180 1.00 65.88 203 ASP A O 1
ATOM 1719 N N . VAL A 1 204 ? 14.775 -3.888 -13.806 1.00 73.81 204 VAL A N 1
ATOM 1720 C CA . VAL A 1 204 ? 15.069 -2.514 -13.384 1.00 73.81 204 VAL A CA 1
ATOM 1721 C C . VAL A 1 204 ? 15.647 -2.516 -11.971 1.00 73.81 204 VAL A C 1
ATOM 1723 O O . VAL A 1 204 ? 15.090 -3.141 -11.066 1.00 73.81 204 VAL A O 1
ATOM 1726 N N . ASP A 1 205 ? 16.732 -1.769 -11.771 1.00 74.19 205 ASP A N 1
ATOM 1727 C CA . ASP A 1 205 ? 17.308 -1.533 -10.450 1.00 74.19 205 ASP A CA 1
ATOM 1728 C C . ASP A 1 205 ? 16.467 -0.515 -9.662 1.00 74.19 205 ASP A C 1
ATOM 1730 O O . ASP A 1 205 ? 16.681 0.698 -9.709 1.00 74.19 205 ASP A O 1
ATOM 1734 N N . LEU A 1 206 ? 15.471 -1.032 -8.942 1.00 86.19 206 LEU A N 1
ATOM 1735 C CA . LEU A 1 206 ? 14.616 -0.233 -8.068 1.00 86.19 206 LEU A CA 1
ATOM 1736 C C . LEU A 1 206 ? 15.307 0.193 -6.763 1.00 86.19 206 LEU A C 1
ATOM 1738 O O . LEU A 1 206 ? 14.719 0.984 -6.032 1.00 86.19 206 LEU A O 1
ATOM 1742 N N . GLU A 1 207 ? 16.521 -0.280 -6.448 1.00 78.62 207 GLU A N 1
ATOM 1743 C CA . GLU A 1 207 ? 17.233 0.155 -5.233 1.00 78.62 207 GLU A CA 1
ATOM 1744 C C . GLU A 1 207 ? 17.624 1.636 -5.308 1.00 78.62 207 GLU A C 1
ATOM 1746 O O . GLU A 1 207 ? 17.703 2.316 -4.286 1.00 78.62 207 GLU A O 1
ATOM 1751 N N . ASN A 1 208 ? 17.798 2.154 -6.526 1.00 80.50 208 ASN A N 1
ATOM 1752 C CA . ASN A 1 208 ? 18.111 3.558 -6.781 1.00 80.50 208 ASN A CA 1
ATOM 1753 C C . ASN A 1 208 ? 16.875 4.461 -6.903 1.00 80.50 208 ASN A C 1
ATOM 1755 O O . ASN A 1 208 ? 17.039 5.669 -7.077 1.00 80.50 208 ASN A O 1
ATOM 1759 N N . LEU A 1 209 ? 15.655 3.912 -6.833 1.00 86.88 209 LEU A N 1
ATOM 1760 C CA . LEU A 1 209 ? 14.432 4.712 -6.882 1.00 86.88 209 LEU A CA 1
ATOM 1761 C C . LEU A 1 209 ? 14.282 5.512 -5.587 1.00 86.88 209 LEU A C 1
ATOM 1763 O O . LEU A 1 209 ? 14.196 4.943 -4.497 1.00 86.88 209 LEU A O 1
ATOM 1767 N N . LYS A 1 210 ? 14.177 6.833 -5.711 1.00 85.94 210 LYS A N 1
ATOM 1768 C CA . LYS A 1 210 ? 14.015 7.728 -4.564 1.00 85.94 210 LYS A CA 1
ATOM 1769 C C . LYS A 1 210 ? 12.606 8.295 -4.486 1.00 85.94 210 LYS A C 1
ATOM 1771 O O . LYS A 1 210 ? 11.895 8.404 -5.483 1.00 85.94 210 LYS A O 1
ATOM 1776 N N . GLU A 1 211 ? 12.196 8.722 -3.293 1.00 86.81 211 GLU A N 1
ATOM 1777 C CA . GLU A 1 211 ? 10.895 9.377 -3.117 1.00 86.81 211 GLU A CA 1
ATOM 1778 C C . GLU A 1 211 ? 10.774 10.679 -3.927 1.00 86.81 211 GLU A C 1
ATOM 1780 O O . GLU A 1 211 ? 9.660 11.055 -4.307 1.00 86.81 211 GLU A O 1
ATOM 1785 N N . GLU A 1 212 ? 11.884 11.383 -4.177 1.00 90.00 212 GLU A N 1
ATOM 1786 C CA . GLU A 1 212 ? 11.921 12.582 -5.023 1.00 90.00 212 GLU A CA 1
ATOM 1787 C C . GLU A 1 212 ? 11.672 12.316 -6.516 1.00 90.00 212 GLU A C 1
ATOM 1789 O O . GLU A 1 212 ? 11.197 13.221 -7.210 1.00 90.00 212 GLU A O 1
ATOM 1794 N N . ASP A 1 213 ? 11.900 11.089 -6.992 1.00 92.19 213 ASP A N 1
ATOM 1795 C CA . ASP A 1 213 ? 11.620 10.692 -8.379 1.00 92.19 213 ASP A CA 1
ATOM 1796 C C . ASP A 1 213 ? 10.107 10.607 -8.639 1.00 92.19 213 ASP A C 1
ATOM 1798 O O . ASP A 1 213 ? 9.654 10.644 -9.785 1.00 92.19 213 ASP A O 1
ATOM 1802 N N . ILE A 1 214 ? 9.312 10.512 -7.565 1.00 95.38 214 ILE A N 1
ATOM 1803 C CA . ILE A 1 214 ? 7.858 10.377 -7.601 1.00 95.38 214 ILE A CA 1
ATOM 1804 C C . ILE A 1 214 ? 7.202 11.722 -7.279 1.00 95.38 214 ILE A C 1
ATOM 1806 O O . ILE A 1 214 ? 7.274 12.239 -6.158 1.00 95.38 214 ILE A O 1
ATOM 1810 N N . LYS A 1 215 ? 6.471 12.261 -8.256 1.00 96.00 215 LYS A N 1
ATOM 1811 C CA . LYS A 1 215 ? 5.602 13.432 -8.103 1.00 96.00 215 LYS A CA 1
ATOM 1812 C C . LYS A 1 215 ? 4.140 13.021 -8.194 1.00 96.00 215 LYS A C 1
ATOM 1814 O O . LYS A 1 215 ? 3.770 12.202 -9.029 1.00 96.00 215 LYS A O 1
ATOM 1819 N N . ILE A 1 216 ? 3.313 13.624 -7.351 1.00 94.50 216 ILE A N 1
ATOM 1820 C CA . ILE A 1 216 ? 1.870 13.395 -7.289 1.00 94.50 216 ILE A CA 1
ATOM 1821 C C . ILE A 1 216 ? 1.188 14.752 -7.429 1.00 94.50 216 ILE A C 1
ATOM 1823 O O . ILE A 1 216 ? 1.669 15.743 -6.884 1.00 94.50 216 ILE A O 1
ATOM 1827 N N . SER A 1 217 ? 0.111 14.820 -8.206 1.00 94.12 217 SER A N 1
ATOM 1828 C CA . SER A 1 217 ? -0.629 16.063 -8.428 1.00 94.12 217 SER A CA 1
ATOM 1829 C C . SER A 1 217 ? -2.050 15.771 -8.889 1.00 94.12 217 SER A C 1
ATOM 1831 O O . SER A 1 217 ? -2.288 14.785 -9.583 1.00 94.12 217 SER A O 1
ATOM 1833 N N . THR A 1 218 ? -2.988 16.654 -8.566 1.00 93.62 218 THR A N 1
ATOM 1834 C CA . THR A 1 218 ? -4.310 16.704 -9.215 1.00 93.62 218 THR A CA 1
ATOM 1835 C C . THR A 1 218 ? -4.282 17.514 -10.518 1.00 93.62 218 THR A C 1
ATOM 1837 O O . THR A 1 218 ? -5.189 17.418 -11.339 1.00 93.62 218 THR A O 1
ATOM 1840 N N . ASP A 1 219 ? -3.209 18.277 -10.749 1.00 93.69 219 ASP A N 1
ATOM 1841 C CA . ASP A 1 219 ? -2.932 18.999 -11.989 1.00 93.69 219 ASP A CA 1
ATOM 1842 C C . ASP A 1 219 ? -1.990 18.177 -12.887 1.00 93.69 219 ASP A C 1
ATOM 1844 O O . ASP A 1 219 ? -0.763 18.180 -12.716 1.00 93.69 219 ASP A O 1
ATOM 1848 N N . LEU A 1 220 ? -2.584 17.478 -13.859 1.00 93.25 220 LEU A N 1
ATOM 1849 C CA . LEU A 1 220 ? -1.867 16.719 -14.886 1.00 93.25 220 LEU A CA 1
ATOM 1850 C C . LEU A 1 220 ? -0.990 17.622 -15.768 1.00 93.25 220 LEU A C 1
ATOM 1852 O O . LEU A 1 220 ? 0.108 17.223 -16.160 1.00 93.25 220 LEU A O 1
ATOM 1856 N N . SER A 1 221 ? -1.439 18.840 -16.079 1.00 92.62 221 SER A N 1
ATOM 1857 C CA . SER A 1 221 ? -0.699 19.772 -16.936 1.00 92.62 221 SER A CA 1
ATOM 1858 C C . SER A 1 221 ? 0.606 20.222 -16.280 1.00 92.62 221 SER A C 1
ATOM 1860 O O . SER A 1 221 ? 1.637 20.302 -16.955 1.00 92.62 221 SER A O 1
ATOM 1862 N N . SER A 1 222 ? 0.598 20.442 -14.963 1.00 93.19 222 SER A N 1
ATOM 1863 C CA . SER A 1 222 ? 1.809 20.717 -14.181 1.00 93.19 222 SER A CA 1
ATOM 1864 C C . SER A 1 222 ? 2.804 19.549 -14.239 1.00 93.19 222 SER A C 1
ATOM 1866 O O . SER A 1 222 ? 3.991 19.752 -14.528 1.00 93.19 222 SER A O 1
ATOM 1868 N N . LEU A 1 223 ? 2.328 18.305 -14.082 1.00 93.88 223 LEU A N 1
ATOM 1869 C CA . LEU A 1 223 ? 3.180 17.115 -14.196 1.00 93.88 223 LEU A CA 1
ATOM 1870 C C . LEU A 1 223 ? 3.796 16.989 -15.592 1.00 93.88 223 LEU A C 1
ATOM 1872 O O . LEU A 1 223 ? 5.017 16.856 -15.692 1.00 93.88 223 LEU A O 1
ATOM 1876 N N . ILE A 1 224 ? 2.983 17.113 -16.647 1.00 92.75 224 ILE A N 1
ATOM 1877 C CA . ILE A 1 224 ? 3.425 17.093 -18.050 1.00 92.75 224 ILE A CA 1
ATOM 1878 C C . ILE A 1 224 ? 4.486 18.166 -18.301 1.00 92.75 224 ILE A C 1
ATOM 1880 O O . ILE A 1 224 ? 5.536 17.896 -18.888 1.00 92.75 224 ILE A O 1
ATOM 1884 N N . THR A 1 225 ? 4.253 19.391 -17.829 1.00 90.88 225 THR A N 1
ATOM 1885 C CA . THR A 1 225 ? 5.197 20.502 -18.006 1.00 90.88 225 THR A CA 1
ATOM 1886 C C . THR A 1 225 ? 6.537 20.191 -17.347 1.00 90.88 225 THR A C 1
ATOM 1888 O O . THR A 1 225 ? 7.577 20.452 -17.948 1.00 90.88 225 THR A O 1
ATOM 1891 N N . SER A 1 226 ? 6.519 19.532 -16.186 1.00 91.38 226 SER A N 1
ATOM 1892 C CA . SER A 1 226 ? 7.717 19.170 -15.424 1.00 91.38 226 SER A CA 1
ATOM 1893 C C . SER A 1 226 ? 8.527 17.983 -15.965 1.00 91.38 226 SER A C 1
ATOM 1895 O O . SER A 1 226 ? 9.551 17.668 -15.364 1.00 91.38 226 SER A O 1
ATOM 1897 N N . ILE A 1 227 ? 8.065 17.284 -17.012 1.00 89.62 227 ILE A N 1
ATOM 1898 C CA . ILE A 1 227 ? 8.823 16.195 -17.657 1.00 89.62 227 ILE A CA 1
ATOM 1899 C C . ILE A 1 227 ? 10.070 16.772 -18.322 1.00 89.62 227 ILE A C 1
ATOM 1901 O O . ILE A 1 227 ? 9.953 17.705 -19.132 1.00 89.62 227 ILE A O 1
ATOM 1905 N N . SER A 1 228 ? 11.226 16.208 -17.978 1.00 83.25 228 SER A N 1
ATOM 1906 C CA . SER A 1 228 ? 12.514 16.592 -18.544 1.00 83.25 228 SER A CA 1
ATOM 1907 C C . SER A 1 228 ? 12.680 16.023 -19.952 1.00 83.25 228 SER A C 1
ATOM 1909 O O . SER A 1 228 ? 12.158 14.962 -20.277 1.00 83.25 228 SER A O 1
ATOM 1911 N N . LEU A 1 229 ? 13.400 16.749 -20.805 1.00 76.94 229 LEU A N 1
ATOM 1912 C CA . LEU A 1 229 ? 13.828 16.247 -22.115 1.00 76.94 229 LEU A CA 1
ATOM 1913 C C . LEU A 1 229 ? 15.220 15.614 -22.059 1.00 76.94 229 LEU A C 1
ATOM 1915 O O . LEU A 1 229 ? 15.556 14.817 -22.930 1.00 76.94 229 LEU A O 1
ATOM 1919 N N . ASP A 1 230 ? 15.995 15.930 -21.020 1.00 68.31 230 ASP A N 1
ATOM 1920 C CA . ASP A 1 230 ? 17.352 15.413 -20.821 1.00 68.31 230 ASP A CA 1
ATOM 1921 C C . ASP A 1 230 ? 17.347 13.925 -20.435 1.00 68.31 230 ASP A C 1
ATOM 1923 O O . ASP A 1 230 ? 18.354 13.237 -20.568 1.00 68.31 230 ASP A O 1
ATOM 1927 N N . THR A 1 231 ? 16.198 13.407 -19.990 1.00 59.19 231 THR A N 1
ATOM 1928 C CA . THR A 1 231 ? 15.986 11.996 -19.643 1.00 59.19 231 THR A CA 1
ATOM 1929 C C . THR A 1 231 ? 15.730 11.108 -20.862 1.00 59.19 231 THR A C 1
ATOM 1931 O O . THR A 1 231 ? 15.603 9.894 -20.694 1.00 59.19 231 THR A O 1
ATOM 1934 N N . PHE A 1 232 ? 15.668 11.667 -22.083 1.00 56.28 232 PHE A N 1
ATOM 1935 C CA . PHE A 1 232 ? 15.477 10.887 -23.305 1.00 56.28 232 PHE A CA 1
ATOM 1936 C C . PHE A 1 232 ? 16.737 10.063 -23.604 1.00 56.28 232 PHE A C 1
ATOM 1938 O O . PHE A 1 232 ? 17.782 10.626 -23.940 1.00 56.28 232 PHE A O 1
ATOM 1945 N N . PRO A 1 233 ? 16.676 8.726 -23.536 1.00 54.28 233 PRO A N 1
ATOM 1946 C CA . PRO A 1 233 ? 17.743 7.906 -24.071 1.00 54.28 233 PRO A CA 1
ATOM 1947 C C . PRO A 1 233 ? 17.723 8.102 -25.586 1.00 54.28 233 PRO A C 1
ATOM 1949 O O . PRO A 1 233 ? 16.706 7.853 -26.229 1.00 54.28 233 PRO A O 1
ATOM 1952 N N . SER A 1 234 ? 18.836 8.529 -26.173 1.00 53.16 234 SER A N 1
ATOM 1953 C CA . SER A 1 234 ? 18.985 8.603 -27.631 1.00 53.16 234 SER A CA 1
ATOM 1954 C C . SER A 1 234 ? 18.747 7.249 -28.323 1.00 53.16 234 SER A C 1
ATOM 1956 O O . SER A 1 234 ? 18.447 7.231 -29.513 1.00 53.16 234 SER A O 1
ATOM 1958 N N . GLU A 1 235 ? 18.803 6.138 -27.577 1.00 50.62 235 GLU A N 1
ATOM 1959 C CA . GLU A 1 235 ? 18.454 4.782 -28.011 1.00 50.62 235 GLU A CA 1
ATOM 1960 C C . GLU A 1 235 ? 17.768 3.986 -26.883 1.00 50.62 235 GLU A C 1
ATOM 1962 O O . GLU A 1 235 ? 18.060 4.243 -25.712 1.00 50.62 235 GLU A O 1
ATOM 1967 N N . PRO A 1 236 ? 16.899 2.995 -27.190 1.00 51.81 236 PRO A N 1
ATOM 1968 C CA . PRO A 1 236 ? 16.342 2.072 -26.201 1.00 51.81 236 PRO A CA 1
ATOM 1969 C C . PRO A 1 236 ? 17.471 1.330 -25.476 1.00 51.81 236 PRO A C 1
ATOM 1971 O O . PRO A 1 236 ? 17.998 0.323 -25.942 1.00 51.81 236 PRO A O 1
ATOM 1974 N N . SER A 1 237 ? 17.871 1.871 -24.332 1.00 55.00 237 SER A N 1
ATOM 1975 C CA . SER A 1 237 ? 18.912 1.297 -23.495 1.00 55.00 237 SER A CA 1
ATOM 1976 C C . SER A 1 237 ? 18.316 0.134 -22.691 1.00 55.00 237 SER A C 1
ATOM 1978 O O . SER A 1 237 ? 17.225 0.289 -22.128 1.00 55.00 237 SER A O 1
ATOM 1980 N N . PRO A 1 238 ? 18.987 -1.033 -22.639 1.00 58.22 238 PRO A N 1
ATOM 1981 C CA . PRO A 1 238 ? 18.563 -2.149 -21.800 1.00 58.22 238 PRO A CA 1
ATOM 1982 C C . PRO A 1 238 ? 18.332 -1.693 -20.353 1.00 58.22 238 PRO A C 1
ATOM 1984 O O . PRO A 1 238 ? 19.157 -0.973 -19.797 1.00 58.22 238 PRO A O 1
ATOM 1987 N N . GLY A 1 239 ? 17.211 -2.098 -19.752 1.00 64.44 239 GLY A N 1
ATOM 1988 C CA . GLY A 1 239 ? 16.877 -1.757 -18.363 1.00 64.44 239 GLY A CA 1
ATOM 1989 C C . GLY A 1 239 ? 16.149 -0.423 -18.168 1.00 64.44 239 GLY A C 1
ATOM 1990 O O . GLY A 1 239 ? 15.930 -0.030 -17.026 1.00 64.44 239 GLY A O 1
ATOM 1991 N N . LYS A 1 240 ? 15.741 0.273 -19.243 1.00 77.06 240 LYS A N 1
ATOM 1992 C CA . LYS A 1 240 ? 14.865 1.451 -19.137 1.00 77.06 240 LYS A CA 1
ATOM 1993 C C . LYS A 1 240 ? 13.403 1.125 -19.436 1.00 77.06 240 LYS A C 1
ATOM 1995 O O . LYS A 1 240 ? 13.106 0.428 -20.406 1.00 77.06 240 LYS A O 1
ATOM 2000 N N . HIS A 1 241 ? 12.480 1.677 -18.650 1.00 84.69 241 HIS A N 1
ATOM 2001 C CA . HIS A 1 241 ? 11.046 1.434 -18.780 1.00 84.69 241 HIS A CA 1
ATOM 2002 C C . HIS A 1 241 ? 10.235 2.732 -18.874 1.00 84.69 241 HIS A C 1
ATOM 2004 O O . HIS A 1 241 ? 10.240 3.559 -17.965 1.00 84.69 241 HIS A O 1
ATOM 2010 N N . TYR A 1 242 ? 9.474 2.875 -19.960 1.00 86.69 242 TYR A N 1
ATOM 2011 C CA . TYR A 1 242 ? 8.589 4.016 -20.184 1.00 86.69 242 TYR A CA 1
ATOM 2012 C C . TYR A 1 242 ? 7.183 3.531 -20.524 1.00 86.69 242 TYR A C 1
ATOM 2014 O O . TYR A 1 242 ? 7.038 2.689 -21.416 1.00 86.69 242 TYR A O 1
ATOM 2022 N N . ASN A 1 243 ? 6.154 4.070 -19.865 1.00 88.62 243 ASN A N 1
ATOM 2023 C CA . ASN A 1 243 ? 4.774 3.764 -20.246 1.00 88.62 243 ASN A CA 1
ATOM 2024 C C . ASN A 1 243 ? 4.341 4.582 -21.479 1.00 88.62 243 ASN A C 1
ATOM 2026 O O . ASN A 1 243 ? 4.969 5.579 -21.843 1.00 88.62 243 ASN A O 1
ATOM 2030 N N . GLU A 1 244 ? 3.271 4.151 -22.147 1.00 88.44 244 GLU A N 1
ATOM 2031 C CA . GLU A 1 244 ? 2.854 4.738 -23.430 1.00 88.44 244 GLU A CA 1
ATOM 2032 C C . GLU A 1 244 ? 2.492 6.223 -23.327 1.00 88.44 244 GLU A C 1
ATOM 2034 O O . GLU A 1 244 ? 2.909 7.018 -24.170 1.00 88.44 244 GLU A O 1
ATOM 2039 N N . LEU A 1 245 ? 1.792 6.627 -22.263 1.00 88.38 245 LEU A N 1
ATOM 2040 C CA . LEU A 1 245 ? 1.423 8.028 -22.067 1.00 88.38 245 LEU A CA 1
ATOM 2041 C C . LEU A 1 245 ? 2.660 8.923 -21.891 1.00 88.38 245 LEU A C 1
ATOM 2043 O O . LEU A 1 245 ? 2.733 10.001 -22.481 1.00 88.38 245 LEU A O 1
ATOM 2047 N N . TYR A 1 246 ? 3.658 8.476 -21.125 1.00 90.50 246 TYR A N 1
ATOM 2048 C CA . TYR A 1 246 ? 4.903 9.221 -20.951 1.00 90.50 246 TYR A CA 1
ATOM 2049 C C . TYR A 1 246 ? 5.678 9.342 -22.276 1.00 90.50 246 TYR A C 1
ATOM 2051 O O . TYR A 1 246 ? 6.123 10.438 -22.627 1.00 90.50 246 TYR A O 1
ATOM 2059 N N . LYS A 1 247 ? 5.771 8.257 -23.067 1.00 88.31 247 LYS A N 1
ATOM 2060 C CA . LYS A 1 247 ? 6.387 8.284 -24.411 1.00 88.31 247 LYS A CA 1
ATOM 2061 C C . LYS A 1 247 ? 5.693 9.278 -25.343 1.00 88.31 247 LYS A C 1
ATOM 2063 O O . LYS A 1 247 ? 6.370 10.023 -26.051 1.00 88.31 247 LYS A O 1
ATOM 2068 N N . GLN A 1 248 ? 4.361 9.307 -25.333 1.00 89.19 248 GLN A N 1
ATOM 2069 C CA . GLN A 1 248 ? 3.580 10.232 -26.152 1.00 89.19 248 GLN A CA 1
ATOM 2070 C C . GLN A 1 248 ? 3.888 11.689 -25.790 1.00 89.19 248 GLN A C 1
ATOM 2072 O O . GLN A 1 248 ? 4.222 12.485 -26.665 1.00 89.19 248 GLN A O 1
ATOM 2077 N N . VAL A 1 249 ? 3.857 12.023 -24.497 1.00 89.44 249 VAL A N 1
ATOM 2078 C CA . VAL A 1 249 ? 4.153 13.382 -24.022 1.00 89.44 249 VAL A CA 1
ATOM 2079 C C . VAL A 1 249 ? 5.569 13.817 -24.401 1.00 89.44 249 VAL A C 1
ATOM 2081 O O . VAL A 1 249 ? 5.774 14.958 -24.824 1.00 89.44 249 VAL A O 1
ATOM 2084 N N . LEU A 1 250 ? 6.550 12.920 -24.287 1.00 85.94 250 LEU A N 1
ATOM 2085 C CA . LEU A 1 250 ? 7.912 13.194 -24.742 1.00 85.94 250 LEU A CA 1
ATOM 2086 C C . LEU A 1 250 ? 7.969 13.477 -26.248 1.00 85.94 250 LEU A C 1
ATOM 2088 O O . LEU A 1 250 ? 8.546 14.487 -26.653 1.00 85.94 250 LEU A O 1
ATOM 2092 N N . SER A 1 251 ? 7.345 12.626 -27.066 1.00 86.12 251 SER A N 1
ATOM 2093 C CA . SER A 1 251 ? 7.284 12.797 -28.523 1.00 86.12 251 SER A CA 1
ATOM 2094 C C . SER A 1 251 ? 6.684 14.154 -28.910 1.00 86.12 251 SER A C 1
ATOM 2096 O O . SER A 1 251 ? 7.254 14.881 -29.729 1.00 86.12 251 SER A O 1
ATOM 2098 N N . ASP A 1 252 ? 5.583 14.547 -28.267 1.00 86.38 252 ASP A N 1
ATOM 2099 C CA . ASP A 1 252 ? 4.920 15.828 -28.514 1.00 86.38 252 ASP A CA 1
ATOM 2100 C C . ASP A 1 252 ? 5.811 17.018 -28.129 1.00 86.38 252 ASP A C 1
ATOM 2102 O O . ASP A 1 252 ? 5.890 18.011 -28.860 1.00 86.38 252 ASP A O 1
ATOM 2106 N N . LYS A 1 253 ? 6.533 16.940 -27.003 1.00 84.56 253 LYS A N 1
ATOM 2107 C CA . LYS A 1 253 ? 7.486 17.988 -26.606 1.00 84.56 253 LYS A CA 1
ATOM 2108 C C . LYS A 1 253 ? 8.636 18.126 -27.606 1.00 84.56 253 LYS A C 1
ATOM 2110 O O . LYS A 1 253 ? 8.972 19.252 -27.981 1.00 84.56 253 LYS A O 1
ATOM 2115 N N . VAL A 1 254 ? 9.209 17.011 -28.064 1.00 83.50 254 VAL A N 1
ATOM 2116 C CA . VAL A 1 254 ? 10.286 17.005 -29.069 1.00 83.50 254 VAL A CA 1
ATOM 2117 C C . VAL A 1 254 ? 9.797 17.601 -30.391 1.00 83.50 254 VAL A C 1
ATOM 2119 O O . VAL A 1 254 ? 10.452 18.491 -30.939 1.00 83.50 254 VAL A O 1
ATOM 2122 N N . SER A 1 255 ? 8.620 17.189 -30.871 1.00 80.06 255 SER A N 1
ATOM 2123 C CA . SER A 1 255 ? 8.015 17.716 -32.102 1.00 80.06 255 SER A CA 1
ATOM 2124 C C . SER A 1 255 ? 7.750 19.224 -32.023 1.00 80.06 255 SER A C 1
ATOM 2126 O O . SER A 1 255 ? 8.070 19.974 -32.950 1.00 80.06 255 SER A O 1
ATOM 2128 N N . ASN A 1 256 ? 7.247 19.706 -30.883 1.00 79.25 256 ASN A N 1
ATOM 2129 C CA . ASN A 1 256 ? 7.017 21.132 -30.654 1.00 79.25 256 ASN A CA 1
ATOM 2130 C C . ASN A 1 256 ? 8.315 21.953 -30.671 1.00 79.25 256 ASN A C 1
ATOM 2132 O O . ASN A 1 256 ? 8.319 23.080 -31.170 1.00 79.25 256 ASN A O 1
ATOM 2136 N N . ILE A 1 257 ? 9.423 21.407 -30.160 1.00 76.56 257 ILE A N 1
ATOM 2137 C CA . ILE A 1 257 ? 10.737 22.063 -30.221 1.00 76.56 257 ILE A CA 1
ATOM 2138 C C . ILE A 1 257 ? 11.276 22.071 -31.647 1.00 76.56 257 ILE A C 1
ATOM 2140 O O . ILE A 1 257 ? 11.707 23.121 -32.111 1.00 76.56 257 ILE A O 1
ATOM 2144 N N . GLN A 1 258 ? 11.218 20.946 -32.364 1.00 69.56 258 GLN A N 1
ATOM 2145 C CA . GLN A 1 258 ? 11.645 20.886 -33.766 1.00 69.56 258 GLN A CA 1
ATOM 2146 C C . GLN A 1 258 ? 10.853 21.873 -34.626 1.00 69.56 258 GLN A C 1
ATOM 2148 O O . GLN A 1 258 ? 11.444 22.649 -35.372 1.00 69.56 258 GLN A O 1
ATOM 2153 N N . THR A 1 259 ? 9.532 21.919 -34.452 1.00 63.34 259 THR A N 1
ATOM 2154 C CA . THR A 1 259 ? 8.658 22.858 -35.161 1.00 63.34 259 THR A CA 1
ATOM 2155 C C . THR A 1 259 ? 9.020 24.302 -34.822 1.00 63.34 259 THR A C 1
ATOM 2157 O O . THR A 1 259 ? 9.193 25.101 -35.734 1.00 63.34 259 THR A O 1
ATOM 2160 N N . LYS A 1 260 ? 9.225 24.651 -33.542 1.00 66.38 260 LYS A N 1
ATOM 2161 C CA . LYS A 1 260 ? 9.676 25.997 -33.139 1.00 66.38 260 LYS A CA 1
ATOM 2162 C C . LYS A 1 260 ? 11.080 26.341 -33.642 1.00 66.38 260 LYS A C 1
ATOM 2164 O O . LYS A 1 260 ? 11.303 27.491 -33.985 1.00 66.38 260 LYS A O 1
ATOM 2169 N N . ASN A 1 261 ? 12.001 25.384 -33.723 1.00 56.56 261 ASN A N 1
ATOM 2170 C CA . ASN A 1 261 ? 13.354 25.596 -34.250 1.00 56.56 261 ASN A CA 1
ATOM 2171 C C . ASN A 1 261 ? 13.365 25.760 -35.775 1.00 56.56 261 ASN A C 1
ATOM 2173 O O . ASN A 1 261 ? 14.191 26.499 -36.297 1.00 56.56 261 ASN A O 1
ATOM 2177 N N . ILE A 1 262 ? 12.436 25.114 -36.483 1.00 54.19 262 ILE A N 1
ATOM 2178 C CA . ILE A 1 262 ? 12.201 25.335 -37.917 1.00 54.19 262 ILE A CA 1
ATOM 2179 C C . ILE A 1 262 ? 11.487 26.680 -38.143 1.00 54.19 262 ILE A C 1
ATOM 2181 O O . ILE A 1 262 ? 11.755 27.362 -39.131 1.00 54.19 262 ILE A O 1
ATOM 2185 N N . LEU A 1 263 ? 10.594 27.075 -37.227 1.00 45.41 263 LEU A N 1
ATOM 2186 C CA . LEU A 1 263 ? 9.822 28.317 -37.311 1.00 45.41 263 LEU A CA 1
ATOM 2187 C C . LEU A 1 263 ? 10.547 29.544 -36.737 1.00 45.41 263 LEU A C 1
ATOM 2189 O O . LEU A 1 263 ? 10.095 30.653 -37.000 1.00 45.41 263 LEU A O 1
ATOM 2193 N N . LEU A 1 264 ? 11.633 29.368 -35.972 1.00 45.72 264 LEU A N 1
ATOM 2194 C CA . LEU A 1 264 ? 12.631 30.394 -35.668 1.00 45.72 264 LEU A CA 1
ATOM 2195 C C . LEU A 1 264 ? 13.370 30.658 -36.983 1.00 45.72 264 LEU A C 1
ATOM 2197 O O . LEU A 1 264 ? 14.316 29.942 -37.318 1.00 45.72 264 LEU A O 1
ATOM 2201 N N . PRO A 1 265 ? 12.929 31.642 -37.783 1.00 45.16 265 PRO A N 1
ATOM 2202 C CA . PRO A 1 265 ? 13.567 31.876 -39.056 1.00 45.16 265 PRO A CA 1
ATOM 2203 C C . PRO A 1 265 ? 14.953 32.431 -38.748 1.00 45.16 265 PRO A C 1
ATOM 2205 O O . PRO A 1 265 ? 15.097 33.204 -37.807 1.00 45.16 265 PRO A O 1
ATOM 2208 N N . PHE A 1 266 ? 15.949 32.030 -39.532 1.00 44.25 266 PHE A N 1
ATOM 2209 C CA . PHE A 1 266 ? 17.163 32.760 -39.919 1.00 44.25 266 PHE A CA 1
ATOM 2210 C C . PHE A 1 266 ? 17.209 34.260 -39.527 1.00 44.25 266 PHE A C 1
ATOM 2212 O O . PHE A 1 266 ? 17.215 35.156 -40.368 1.00 44.25 266 PHE A O 1
ATOM 2219 N N . GLY A 1 267 ? 17.249 34.539 -38.226 1.00 45.50 267 GLY A N 1
ATOM 2220 C CA . GLY A 1 267 ? 17.053 35.859 -37.628 1.00 45.50 267 GLY A CA 1
ATOM 2221 C C . GLY A 1 267 ? 18.362 36.501 -37.204 1.00 45.50 267 GLY A C 1
ATOM 2222 O O . GLY A 1 267 ? 18.359 37.468 -36.452 1.00 45.50 267 GLY A O 1
ATOM 2223 N N . VAL A 1 268 ? 19.487 35.961 -37.679 1.00 49.94 268 VAL A N 1
ATOM 2224 C CA . VAL A 1 268 ? 20.825 36.513 -37.461 1.00 49.94 268 VAL A CA 1
ATOM 2225 C C . VAL A 1 268 ? 21.686 36.351 -38.720 1.00 49.94 268 VAL A C 1
ATOM 2227 O O . VAL A 1 268 ? 22.765 35.790 -38.656 1.00 49.94 268 VAL A O 1
ATOM 2230 N N . THR A 1 269 ? 21.237 36.837 -39.884 1.00 44.31 269 THR A N 1
ATOM 2231 C CA . THR A 1 269 ? 22.154 37.167 -41.011 1.00 44.31 269 THR A CA 1
ATOM 2232 C C . THR A 1 269 ? 21.658 38.259 -41.973 1.00 44.31 269 THR A C 1
ATOM 2234 O O . THR A 1 269 ? 22.452 38.747 -42.777 1.00 44.31 269 THR A O 1
ATOM 2237 N N . ILE A 1 270 ? 20.416 38.759 -41.882 1.00 46.94 270 ILE A N 1
ATOM 2238 C CA . ILE A 1 270 ? 19.945 39.831 -42.795 1.00 46.94 270 ILE A CA 1
ATOM 2239 C C . ILE A 1 270 ? 20.509 41.227 -42.428 1.00 46.94 270 ILE A C 1
ATOM 2241 O O . ILE A 1 270 ? 20.498 42.138 -43.252 1.00 46.94 270 ILE A O 1
ATOM 2245 N N . SER A 1 271 ? 21.121 41.399 -41.248 1.00 45.75 271 SER A N 1
ATOM 2246 C CA . SER A 1 271 ? 21.857 42.638 -40.923 1.00 45.75 271 SER A CA 1
ATOM 2247 C C . SER A 1 271 ? 23.200 42.753 -41.674 1.00 45.75 271 SER A C 1
ATOM 2249 O O . SER A 1 271 ? 23.635 43.852 -42.012 1.00 45.75 271 SER A O 1
ATOM 2251 N N . GLY A 1 272 ? 23.834 41.627 -42.028 1.00 44.84 272 GLY A N 1
ATOM 2252 C CA . GLY A 1 272 ? 25.106 41.625 -42.767 1.00 44.84 272 GLY A CA 1
ATOM 2253 C C . GLY A 1 272 ? 24.945 41.889 -44.267 1.00 44.84 272 GLY A C 1
ATOM 2254 O O . GLY A 1 272 ? 25.738 42.618 -44.862 1.00 44.84 272 GLY A O 1
ATOM 2255 N N . VAL A 1 273 ? 23.887 41.353 -44.885 1.00 50.34 273 VAL A N 1
ATOM 2256 C CA . VAL A 1 273 ? 23.657 41.504 -46.335 1.00 50.34 273 VAL A CA 1
ATOM 2257 C C . VAL A 1 273 ? 23.174 42.919 -46.687 1.00 50.34 273 VAL A C 1
ATOM 2259 O O . VAL A 1 273 ? 23.612 43.482 -47.691 1.00 50.34 273 VAL A O 1
ATOM 2262 N N . SER A 1 274 ? 22.368 43.555 -45.826 1.00 53.84 274 SER A N 1
ATOM 2263 C CA . SER A 1 274 ? 21.962 44.957 -46.021 1.00 53.84 274 SER A CA 1
ATOM 2264 C C . SER A 1 274 ? 23.129 45.944 -45.889 1.00 53.84 274 SER A C 1
ATOM 2266 O O . SER A 1 274 ? 23.173 46.932 -46.625 1.00 53.84 274 SER A O 1
ATOM 2268 N N . LEU A 1 275 ? 24.116 45.676 -45.021 1.00 52.22 275 LEU A N 1
ATOM 2269 C CA . LEU A 1 275 ? 25.295 46.540 -44.889 1.00 52.22 275 LEU A CA 1
ATOM 2270 C C . LEU A 1 275 ? 26.219 46.450 -46.118 1.00 52.22 275 LEU A C 1
ATOM 2272 O O . LEU A 1 275 ? 26.734 47.469 -46.577 1.00 52.22 275 LEU A O 1
ATOM 2276 N N . ILE A 1 276 ? 26.384 45.251 -46.693 1.00 59.41 276 ILE A N 1
ATOM 2277 C CA . ILE A 1 276 ? 27.190 45.032 -47.907 1.00 59.41 276 ILE A CA 1
ATOM 2278 C C . ILE A 1 276 ? 26.558 45.732 -49.120 1.00 59.41 276 ILE A C 1
ATOM 2280 O O . ILE A 1 276 ? 27.265 46.388 -49.886 1.00 59.41 276 ILE A O 1
ATOM 2284 N N . LEU A 1 277 ? 25.230 45.675 -49.272 1.00 56.28 277 LEU A N 1
ATOM 2285 C CA . LEU A 1 277 ? 24.530 46.370 -50.360 1.00 56.28 277 LEU A CA 1
ATOM 2286 C C . LEU A 1 277 ? 24.613 47.902 -50.229 1.00 56.28 277 LEU A C 1
ATOM 2288 O O . LEU A 1 277 ? 24.815 48.589 -51.233 1.00 56.28 277 LEU A O 1
ATOM 2292 N N . LEU A 1 278 ? 24.544 48.446 -49.008 1.00 57.16 278 LEU A N 1
ATOM 2293 C CA . LEU A 1 278 ? 24.731 49.883 -48.758 1.00 57.16 278 LEU A CA 1
ATOM 2294 C C . LEU A 1 278 ? 26.172 50.347 -49.029 1.00 57.16 278 LEU A C 1
ATOM 2296 O O . LEU A 1 278 ? 26.370 51.423 -49.597 1.00 57.16 278 LEU A O 1
ATOM 2300 N N . LEU A 1 279 ? 27.178 49.538 -48.683 1.00 54.59 279 LEU A N 1
ATOM 2301 C CA . LEU A 1 279 ? 28.585 49.837 -48.973 1.00 54.59 279 LEU A CA 1
ATOM 2302 C C . LEU A 1 279 ? 28.883 49.788 -50.480 1.00 54.59 279 LEU A C 1
ATOM 2304 O O . LEU A 1 279 ? 29.527 50.699 -51.001 1.00 54.59 279 LEU A O 1
ATOM 2308 N N . LEU A 1 280 ? 28.343 48.804 -51.208 1.00 55.59 280 LEU A N 1
ATOM 2309 C CA . LEU A 1 280 ? 28.486 48.709 -52.668 1.00 55.59 280 LEU A CA 1
ATOM 2310 C C . LEU A 1 280 ? 27.794 49.869 -53.401 1.00 55.59 280 LEU A C 1
ATOM 2312 O O . LEU A 1 280 ? 28.337 50.396 -54.374 1.00 55.59 280 LEU A O 1
ATOM 2316 N N . HIS A 1 281 ? 26.633 50.325 -52.918 1.00 55.12 281 HIS A N 1
ATOM 2317 C CA . HIS A 1 281 ? 25.953 51.492 -53.485 1.00 55.12 281 HIS A CA 1
ATOM 2318 C C . HIS A 1 281 ? 26.743 52.792 -53.255 1.00 55.12 281 HIS A C 1
ATOM 2320 O O . HIS 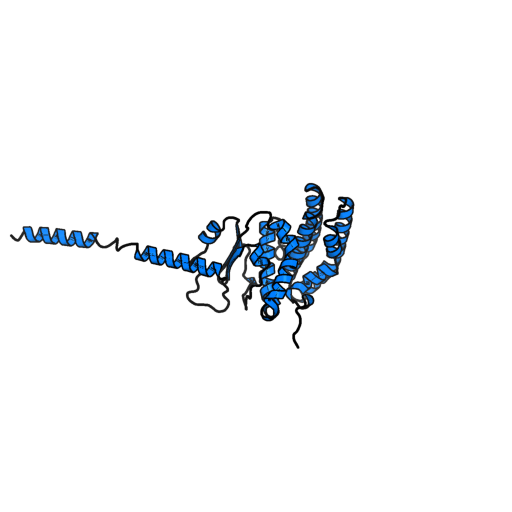A 1 281 ? 26.814 53.644 -54.142 1.00 55.12 281 HIS A O 1
ATOM 2326 N N . LYS A 1 282 ? 27.393 52.932 -52.090 1.00 51.25 282 LYS A N 1
ATOM 2327 C CA . LYS A 1 282 ? 28.217 54.104 -51.760 1.00 51.25 282 LYS A CA 1
ATOM 2328 C C . LYS A 1 282 ? 29.520 54.149 -52.568 1.00 51.25 282 LYS A C 1
ATOM 2330 O O . LYS A 1 282 ? 29.891 55.222 -53.027 1.00 51.25 282 LYS A O 1
ATOM 2335 N N . VAL A 1 283 ? 30.164 53.002 -52.813 1.00 54.78 283 VAL A N 1
ATOM 2336 C CA . VAL A 1 283 ? 31.354 52.902 -53.683 1.00 54.78 283 VAL A CA 1
ATOM 2337 C C . VAL A 1 283 ? 31.003 53.220 -55.139 1.00 54.78 283 VAL A C 1
ATOM 2339 O O . VAL A 1 283 ? 31.704 53.996 -55.780 1.00 54.78 283 VAL A O 1
ATOM 2342 N N . ARG A 1 284 ? 29.874 52.720 -55.658 1.00 50.56 284 ARG A N 1
ATOM 2343 C CA . ARG A 1 284 ? 29.449 52.984 -57.046 1.00 50.56 284 ARG A CA 1
ATOM 2344 C C . ARG A 1 284 ? 29.172 54.466 -57.336 1.00 50.56 284 ARG A C 1
ATOM 2346 O O . ARG A 1 284 ? 29.323 54.891 -58.473 1.00 50.56 284 ARG A O 1
ATOM 2353 N N . LYS A 1 285 ? 28.808 55.258 -56.323 1.00 52.06 285 LYS A N 1
ATOM 2354 C CA . LYS A 1 285 ? 28.569 56.708 -56.449 1.00 52.06 285 LYS A CA 1
ATOM 2355 C C . LYS A 1 285 ? 29.848 57.560 -56.441 1.00 52.06 285 LYS A C 1
ATOM 2357 O O . LYS A 1 285 ? 29.765 58.748 -56.704 1.00 52.06 285 LYS A O 1
ATOM 2362 N N . ILE A 1 286 ? 30.998 56.972 -56.103 1.00 53.44 286 ILE A N 1
ATOM 2363 C CA . ILE A 1 286 ? 32.312 57.642 -56.102 1.00 53.44 286 ILE A CA 1
ATOM 2364 C C . ILE A 1 286 ? 33.019 57.469 -57.461 1.00 53.44 286 ILE A C 1
ATOM 2366 O O . ILE A 1 286 ? 33.911 58.242 -57.791 1.00 53.44 286 ILE A O 1
ATOM 2370 N N . PHE A 1 287 ? 32.604 56.481 -58.262 1.00 47.31 287 PHE A N 1
ATOM 2371 C CA . PHE A 1 287 ? 33.214 56.126 -59.550 1.00 47.31 287 PHE A CA 1
ATOM 2372 C C . PHE A 1 287 ? 32.368 56.498 -60.785 1.00 47.31 287 PHE A C 1
ATOM 2374 O O . PHE A 1 287 ? 32.682 56.039 -61.881 1.00 47.31 287 PHE A O 1
ATOM 2381 N N . ASN A 1 288 ? 31.327 57.321 -60.619 1.00 45.25 288 ASN A N 1
ATOM 2382 C CA . ASN A 1 288 ? 30.535 57.912 -61.706 1.00 45.25 288 ASN A CA 1
ATOM 2383 C C . ASN A 1 288 ? 30.510 59.434 -61.577 1.00 45.25 288 ASN A C 1
ATOM 2385 O O . ASN A 1 288 ? 30.255 59.899 -60.443 1.00 45.25 288 ASN A O 1
#

Mean predicted aligned error: 9.27 Å

Organism: NCBI:txid864142

Solvent-accessible surface area (backbone atoms only — not comparable to full-atom values): 16443 Å² total; per-residue (Å²): 132,87,79,76,93,54,79,88,72,42,62,61,42,56,66,43,48,51,52,49,74,52,27,56,56,60,61,53,57,76,47,22,84,47,90,60,53,71,66,60,52,48,53,54,50,52,52,28,54,54,29,42,59,58,50,46,56,57,51,52,53,50,21,66,75,69,72,35,52,63,58,50,36,49,36,53,52,48,54,51,45,40,51,46,20,39,48,66,55,35,74,61,57,72,70,58,37,51,52,56,45,49,58,53,52,56,56,46,55,69,55,47,57,77,71,36,81,80,58,55,70,79,68,87,51,65,67,50,48,52,50,50,51,51,53,47,50,53,54,33,26,52,58,28,37,75,54,45,76,76,37,41,73,60,48,22,57,49,30,43,65,72,44,45,46,39,46,66,62,68,46,69,94,57,71,45,28,36,36,38,54,54,94,43,38,34,39,48,45,44,48,67,58,56,61,35,44,76,59,88,50,74,79,57,78,64,87,77,66,52,76,85,35,51,45,76,36,72,51,59,67,62,55,61,66,68,57,70,74,86,63,60,65,96,54,97,52,89,50,53,50,66,42,71,61,33,51,50,55,50,52,52,53,52,50,53,49,53,51,49,59,68,66,53,61,88,81,84,54,67,73,59,57,55,52,53,54,54,51,53,53,56,54,56,62,73,78,105

Nearest PDB structures (foldseek):
  7kzv-assembly1_G  TM=3.332E-01  e=1.863E+00  Homo sapiens
  7wg5-assembly1_h  TM=3.610E-01  e=4.955E+00  Arabidopsis thaliana

pLDDT: mean 84.63, std 15.1, range [44.25, 97.94]

Sequence (288 aa):
MTIDFDEKLLPSIYFTNKLYNNTNIQELNENKEKTQTYQQVLTNINELNSSFNKCYEEIKGECFQYKEEFRCCRDINYHIDIVKGIIKSFKLEEIEKNDLITKVEDNLKQKLSGYGTHVCERKEDLDSIRKRCIIKQLHDFVQDKDIIQNYSNDYNKYLVKKWNEIIKYTNGNDDVYIKIENDFMGILDKYKHFLETSLYIPDVDLENLKEEDIKISTDLSSLITSISLDTFPSEPSPGKHYNELYKQVLSDKVSNIQTKNILLPFGVTISGVSLILLLLHKVRKIFN

Foldseek 3Di:
DDDDDDPVPQPLCVLLVLLVVQFCVVVLQVCQQPADDLVVNLVNLVRRLVSNVVSLVVLVVVCVVVVVLLSNLLSVLLNLLLVLLSLVSHPDDPVSSVVSNCSSVVSVVVSVVVSPPPSRDADDDLLSSLLSLLLSLVVSLARCLVVCVSPQPVVLVVLCVSCVSNCCVRVPPAFKWKFADDLAETDTGGSVCSSSGRDNQYDADSVPRDSVSMDMDSDSVVVLVPDDLVSDDPDPDPRHDYDPVRVVSSVVVVVVVVVVVVVPPPPPDPVPVVVVVVVVVVVVVVVD

Secondary structure (DSSP, 8-state):
-PPPP-GGG-GGGHHHHHHHHTSTHHHHHHHTTS---HHHHHHHHHHHHHHHHHHHHHHHHHHHHHT-HHHHHHHHHHHHHHHHHHHHHSSS-HHHHHHHHHHHHHHHHHHHGGG-TTTS----SHHHHHHHHHHHHHHHHHHTHHHHHHHHHHHHHHHHHHHHHHHHHHSTTS--EEEEESSSEEEEEEHHHHHHS-----S--GGG--GGGEEEES-HHHHHHT--STT--SS--TT-EE-HHHHHHHHHHHHHHHHHHHHS---SSHHHHHHHHHHHHHHHTT--

Radius of gyration: 27.3 Å; Cα contacts (8 Å, |Δi|>4): 266; chains: 1; bounding box: 56×86×84 Å